Protein AF-A0A172UCY5-F1 (afdb_monomer)

Mean predicted aligned error: 5.38 Å

pLDDT: mean 88.43, std 13.58, range [30.47, 98.62]

Foldseek 3Di:
DDPDDQEAEAELQFQDFLLVVAVVCVVDDHDLCRFHWYDLQLEIFTSFAHHLQNCLVVVVVVVVVPAAEAEEEWQFADDQAFEAEPQQFTPDTGHNVGLVSVVVNQVVSCVVDVRHYYHYHYLVVDGHVSLVVCLVVVVVQVVVVHRYYHRHGNRLNHQPYDYDDDDPDPDPVVPPPVSVVSSVVRSGGGSNVSCVVRPVVSVVD

Sequence (205 aa):
MATKPTNTLYNHNSTAKPSVISKNLLSGDVKDEDCPWVQVGQLYLSVTITGENSWLPLVALLRSQGHKHFKVFSGRHGDIPNIVDRKGMTLNVFAKEHIDEDNRVRAKALKEFTDITVDIIDTQQSKTDQAKWLQEETQKHLKSNIPVIYAWCYSLFTMCEFSMPAVGDSLKLYEKVEYVNAQNTELNKTIAELVLTYFPWVLKG

Structure (mmCIF, N/CA/C/O backbone):
data_AF-A0A172UCY5-F1
#
_entry.id   AF-A0A172UCY5-F1
#
loop_
_atom_site.group_PDB
_atom_site.id
_atom_site.type_symbol
_atom_site.label_atom_id
_atom_site.label_alt_id
_atom_site.label_comp_id
_atom_site.label_asym_id
_atom_site.label_entity_id
_atom_site.label_seq_id
_atom_site.pdbx_PDB_ins_code
_atom_site.Cartn_x
_atom_site.Cartn_y
_atom_site.Cartn_z
_atom_site.occupancy
_atom_site.B_iso_or_equiv
_atom_site.auth_seq_id
_atom_site.auth_comp_id
_atom_site.auth_asym_id
_atom_site.auth_atom_id
_atom_site.pdbx_PDB_model_num
ATOM 1 N N . MET A 1 1 ? 15.643 -18.226 23.181 1.00 34.19 1 MET A N 1
ATOM 2 C CA . MET A 1 1 ? 14.737 -18.349 22.019 1.00 34.19 1 MET A CA 1
ATOM 3 C C . MET A 1 1 ? 14.161 -16.970 21.758 1.00 34.19 1 MET A C 1
ATOM 5 O O . MET A 1 1 ? 13.495 -16.447 22.639 1.00 34.19 1 MET A O 1
ATOM 9 N N . ALA A 1 2 ? 14.520 -16.327 20.647 1.00 30.47 2 ALA A N 1
ATOM 10 C CA . ALA A 1 2 ? 14.033 -14.985 20.338 1.00 30.47 2 ALA A CA 1
ATOM 11 C C . ALA A 1 2 ? 12.609 -15.088 19.778 1.00 30.47 2 ALA A C 1
ATOM 13 O O . ALA A 1 2 ? 12.401 -15.691 18.727 1.00 30.47 2 ALA A O 1
ATOM 14 N N . THR A 1 3 ? 11.638 -14.528 20.491 1.00 36.66 3 THR A N 1
ATOM 15 C CA . THR A 1 3 ? 10.275 -14.311 19.998 1.00 36.66 3 THR A CA 1
ATOM 16 C C . THR A 1 3 ? 10.346 -13.321 18.834 1.00 36.66 3 THR A C 1
ATOM 18 O O . THR A 1 3 ? 10.642 -12.144 19.041 1.00 36.66 3 THR A O 1
ATOM 21 N N . LYS A 1 4 ? 10.185 -13.816 17.603 1.00 41.69 4 LYS A N 1
ATOM 22 C CA . LYS A 1 4 ? 10.262 -13.011 16.375 1.00 41.69 4 LYS A CA 1
ATOM 23 C C . LYS A 1 4 ? 9.001 -12.137 16.232 1.00 41.69 4 LYS A C 1
ATOM 25 O O . LYS A 1 4 ? 7.926 -12.584 16.624 1.00 41.69 4 LYS A O 1
ATOM 30 N N . PRO A 1 5 ? 9.111 -10.905 15.707 1.00 43.38 5 PRO A N 1
ATOM 31 C CA . PRO A 1 5 ? 8.003 -9.957 15.710 1.00 43.38 5 PRO A CA 1
ATOM 32 C C . PRO A 1 5 ? 7.057 -10.199 14.524 1.00 43.38 5 PRO A C 1
ATOM 34 O O . PRO A 1 5 ? 7.445 -10.081 13.364 1.00 43.38 5 PRO A O 1
ATOM 37 N N . THR A 1 6 ? 5.804 -10.503 14.842 1.00 53.53 6 THR A N 1
ATOM 38 C CA . THR A 1 6 ? 4.736 -10.961 13.938 1.00 53.53 6 THR A CA 1
ATOM 39 C C . THR A 1 6 ? 3.824 -9.842 13.416 1.00 53.53 6 THR A C 1
ATOM 41 O O . THR A 1 6 ? 2.762 -10.104 12.889 1.00 53.53 6 THR A O 1
ATOM 44 N N . ASN A 1 7 ? 4.195 -8.569 13.570 1.00 65.06 7 ASN A N 1
ATOM 45 C CA . ASN A 1 7 ? 3.522 -7.402 12.967 1.00 65.06 7 ASN A CA 1
ATOM 46 C C . ASN A 1 7 ? 4.436 -6.185 13.145 1.00 65.06 7 ASN A C 1
ATOM 48 O O . ASN A 1 7 ? 4.145 -5.234 13.873 1.00 65.06 7 ASN A O 1
ATOM 52 N N . THR A 1 8 ? 5.643 -6.279 12.588 1.00 82.31 8 THR A N 1
ATOM 53 C CA . THR A 1 8 ? 6.636 -5.220 12.777 1.00 82.31 8 THR A CA 1
ATOM 54 C C . THR A 1 8 ? 6.213 -3.996 11.989 1.00 82.31 8 THR A C 1
ATOM 56 O O . THR A 1 8 ? 6.045 -4.077 10.774 1.00 82.31 8 THR A O 1
ATOM 59 N N . LEU A 1 9 ? 6.098 -2.866 12.681 1.00 90.94 9 LEU A N 1
ATOM 60 C CA . LEU A 1 9 ? 5.866 -1.571 12.067 1.00 90.94 9 LEU A CA 1
ATOM 61 C C . LEU A 1 9 ? 7.201 -0.831 11.933 1.00 90.94 9 LEU A C 1
ATOM 63 O O . LEU A 1 9 ? 7.738 -0.292 12.902 1.00 90.94 9 LEU A O 1
ATOM 67 N N . TYR A 1 10 ? 7.764 -0.837 10.730 1.00 94.19 10 TYR A N 1
ATOM 68 C CA . TYR A 1 10 ? 8.952 -0.069 10.381 1.00 94.19 10 TYR A CA 1
ATOM 69 C C . TYR A 1 10 ? 8.571 1.395 10.169 1.00 94.19 10 TYR A C 1
ATOM 71 O O . TYR A 1 10 ? 7.627 1.703 9.446 1.00 94.19 10 TYR A O 1
ATOM 79 N N . ASN A 1 11 ? 9.329 2.318 10.760 1.00 93.62 11 ASN A N 1
ATOM 80 C CA . ASN A 1 11 ? 9.155 3.737 10.461 1.00 93.62 11 ASN A CA 1
ATOM 81 C C . ASN A 1 11 ? 9.790 4.105 9.105 1.00 93.62 11 ASN A C 1
ATOM 83 O O . ASN A 1 11 ? 10.702 3.430 8.622 1.00 93.62 11 ASN A O 1
ATOM 87 N N . HIS A 1 12 ? 9.341 5.219 8.527 1.00 91.62 12 HIS A N 1
ATOM 88 C CA . HIS A 1 12 ? 9.826 5.739 7.245 1.00 91.62 12 HIS A CA 1
ATOM 89 C C . HIS A 1 12 ? 11.329 6.068 7.182 1.00 91.62 12 HIS A C 1
ATOM 91 O O . HIS A 1 12 ? 11.849 6.215 6.086 1.00 91.62 12 HIS A O 1
ATOM 97 N N . ASN A 1 13 ? 12.035 6.168 8.314 1.00 94.44 13 ASN A N 1
ATOM 98 C CA . ASN A 1 13 ? 13.483 6.418 8.374 1.00 94.44 13 ASN A CA 1
ATOM 99 C C . ASN A 1 13 ? 14.292 5.133 8.621 1.00 94.44 13 ASN A C 1
ATOM 101 O O . ASN A 1 13 ? 15.477 5.191 8.953 1.00 94.44 13 ASN A O 1
ATOM 105 N N . SER A 1 14 ? 13.666 3.960 8.500 1.00 95.88 14 SER A N 1
ATOM 106 C CA . SER A 1 14 ? 14.332 2.691 8.765 1.00 95.88 14 SER A CA 1
ATOM 107 C C . SER A 1 14 ? 15.451 2.409 7.758 1.00 95.88 14 SER A C 1
ATOM 109 O O . SER A 1 14 ? 15.270 2.490 6.543 1.00 95.88 14 SER A O 1
ATOM 111 N N . THR A 1 15 ? 16.603 1.988 8.279 1.00 96.75 15 THR A N 1
ATOM 112 C CA . THR A 1 15 ? 17.746 1.496 7.494 1.00 96.75 15 THR A CA 1
ATOM 113 C C . THR A 1 15 ? 17.614 0.016 7.120 1.00 96.75 15 THR A C 1
ATOM 115 O O . THR A 1 15 ? 18.508 -0.547 6.485 1.00 96.75 15 THR A O 1
ATOM 118 N N . ALA A 1 16 ? 16.515 -0.642 7.508 1.00 95.31 16 ALA A N 1
ATOM 119 C CA . ALA A 1 16 ? 16.257 -2.024 7.132 1.00 95.31 16 ALA A CA 1
ATOM 120 C C . ALA A 1 16 ? 16.019 -2.137 5.620 1.00 95.31 16 ALA A C 1
ATOM 122 O O . ALA A 1 16 ? 15.458 -1.238 4.994 1.00 95.31 16 ALA A O 1
ATOM 123 N N . LYS A 1 17 ? 16.449 -3.259 5.038 1.00 95.88 17 LYS A N 1
ATOM 124 C CA . LYS A 1 17 ? 16.323 -3.541 3.605 1.00 95.88 17 LYS A CA 1
ATOM 125 C C . LYS A 1 17 ? 15.237 -4.588 3.357 1.00 95.88 17 LYS A C 1
ATOM 127 O O . LYS A 1 17 ? 15.257 -5.614 4.048 1.00 95.88 17 LYS A O 1
ATOM 132 N N . PRO A 1 18 ? 14.353 -4.407 2.362 1.00 94.38 18 PRO A N 1
ATOM 133 C CA . PRO A 1 18 ? 13.350 -5.407 2.000 1.00 94.38 18 PRO A CA 1
ATOM 134 C C . PRO A 1 18 ? 13.936 -6.788 1.695 1.00 94.38 18 PRO A C 1
ATOM 136 O O . PRO A 1 18 ? 13.350 -7.790 2.105 1.00 94.38 18 PRO A O 1
ATOM 139 N N . SER A 1 19 ? 15.117 -6.866 1.067 1.00 93.12 19 SER A N 1
ATOM 140 C CA . SER A 1 19 ? 15.813 -8.139 0.819 1.00 93.12 19 SER A CA 1
ATOM 141 C C . SER A 1 19 ? 16.140 -8.902 2.109 1.00 93.12 19 SER A C 1
ATOM 143 O O . SER A 1 19 ? 15.946 -10.115 2.191 1.00 93.12 19 SER A O 1
ATOM 145 N N . VAL A 1 20 ? 16.583 -8.191 3.149 1.00 91.94 20 VAL A N 1
ATOM 146 C CA . VAL A 1 20 ? 16.910 -8.772 4.459 1.00 91.94 20 VAL A CA 1
ATOM 147 C C . VAL A 1 20 ? 15.641 -9.154 5.218 1.00 91.94 20 VAL A C 1
ATOM 149 O O . VAL A 1 20 ? 15.577 -10.244 5.784 1.00 91.94 20 VAL A O 1
ATOM 152 N N . ILE A 1 21 ? 14.621 -8.289 5.202 1.00 90.44 21 ILE A N 1
ATOM 153 C CA . ILE A 1 21 ? 13.325 -8.549 5.849 1.00 90.44 21 ILE A CA 1
ATOM 154 C C . ILE A 1 21 ? 12.680 -9.801 5.246 1.00 90.44 21 ILE A C 1
ATOM 156 O O . ILE A 1 21 ? 12.339 -10.723 5.984 1.00 90.44 21 ILE A O 1
ATOM 160 N N . SER A 1 22 ? 12.608 -9.877 3.914 1.00 86.75 22 SER A N 1
ATOM 161 C CA . SER A 1 22 ? 12.045 -11.024 3.188 1.00 86.75 22 SER A CA 1
ATOM 162 C C . SER A 1 22 ? 12.792 -12.317 3.511 1.00 86.75 22 SER A C 1
ATOM 164 O O . SER A 1 22 ? 12.170 -13.323 3.844 1.00 86.75 22 SER A O 1
ATOM 166 N N . LYS A 1 23 ? 14.132 -12.293 3.483 1.00 86.44 23 LYS A N 1
ATOM 167 C CA . LYS A 1 23 ? 14.960 -13.463 3.814 1.00 86.44 23 LYS A CA 1
ATOM 168 C C . LYS A 1 23 ? 14.717 -13.954 5.242 1.00 86.44 23 LYS A C 1
ATOM 170 O O . LYS A 1 23 ? 14.637 -15.157 5.472 1.00 86.44 23 LYS A O 1
ATOM 175 N N . ASN A 1 24 ? 14.603 -13.035 6.198 1.00 83.25 24 ASN A N 1
ATOM 176 C CA . ASN A 1 24 ? 14.371 -13.385 7.596 1.00 83.25 24 ASN A CA 1
ATOM 177 C C . ASN A 1 24 ? 12.970 -13.961 7.815 1.00 83.25 24 ASN A C 1
ATOM 179 O O . ASN A 1 24 ? 12.841 -14.929 8.567 1.00 83.25 24 ASN A O 1
ATOM 183 N N . LEU A 1 25 ? 11.957 -13.402 7.146 1.00 80.69 25 LEU A N 1
ATOM 184 C CA . LEU A 1 25 ? 10.579 -13.885 7.203 1.00 80.69 25 LEU A CA 1
ATOM 185 C C . LEU A 1 25 ? 10.501 -15.325 6.676 1.00 80.69 25 LEU A C 1
ATOM 187 O O . LEU A 1 25 ? 10.120 -16.223 7.414 1.00 80.69 25 LEU A O 1
ATOM 191 N N . LEU A 1 26 ? 11.019 -15.574 5.469 1.00 76.81 26 LEU A N 1
ATOM 192 C CA . LEU A 1 26 ? 11.024 -16.901 4.8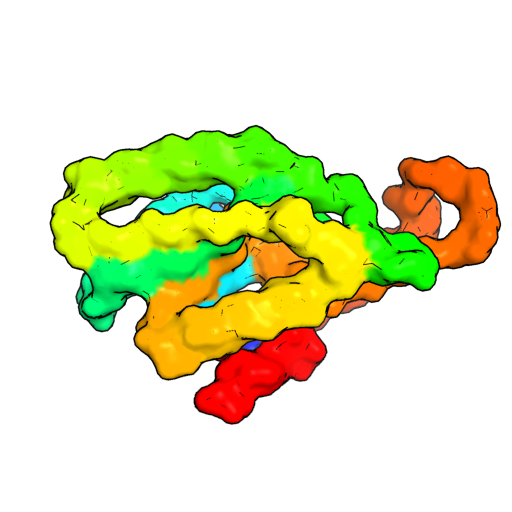31 1.00 76.81 26 LEU A CA 1
ATOM 193 C C . LEU A 1 26 ? 11.862 -17.964 5.567 1.00 76.81 26 LEU A C 1
ATOM 195 O O . LEU A 1 26 ? 11.741 -19.150 5.283 1.00 76.81 26 LEU A O 1
ATOM 199 N N . SER A 1 27 ? 12.732 -17.559 6.495 1.00 76.06 27 SER A N 1
ATOM 200 C CA . SER A 1 27 ? 13.560 -18.477 7.291 1.00 76.06 27 SER A CA 1
ATOM 201 C C . SER A 1 27 ? 12.889 -18.982 8.578 1.00 76.06 27 SER A C 1
ATOM 203 O O . SER A 1 27 ? 13.549 -19.625 9.397 1.00 76.06 27 SER A O 1
ATOM 205 N N . GLY A 1 28 ? 11.625 -18.635 8.828 1.00 71.00 28 GLY A N 1
ATOM 206 C CA . GLY A 1 28 ? 10.887 -19.050 10.024 1.00 71.00 28 GLY A CA 1
ATOM 207 C C . GLY A 1 28 ? 9.480 -19.556 9.723 1.00 71.00 28 GLY A C 1
ATOM 208 O O . GLY A 1 28 ? 9.053 -19.574 8.575 1.00 71.00 28 GLY A O 1
ATOM 209 N N . ASP A 1 29 ? 8.764 -19.933 10.783 1.00 73.50 29 ASP A N 1
ATOM 210 C CA . ASP A 1 29 ? 7.329 -20.208 10.721 1.00 73.50 29 ASP A CA 1
ATOM 211 C C . ASP A 1 29 ? 6.577 -18.874 10.611 1.00 73.50 29 ASP A C 1
ATOM 213 O O . ASP A 1 29 ? 6.572 -18.088 11.560 1.00 73.50 29 ASP A O 1
ATOM 217 N N . VAL A 1 30 ? 5.992 -18.607 9.443 1.00 71.00 30 VAL A N 1
ATOM 218 C CA . VAL A 1 30 ? 5.260 -17.370 9.128 1.00 71.00 30 VAL A CA 1
ATOM 219 C C . VAL A 1 30 ? 3.767 -17.666 9.133 1.00 71.00 30 VAL A C 1
ATOM 221 O O . VAL A 1 30 ? 3.323 -18.597 8.461 1.00 71.00 30 VAL A O 1
ATOM 224 N N . LYS A 1 31 ? 2.992 -16.879 9.876 1.00 77.25 31 LYS A N 1
ATOM 225 C CA . LYS A 1 31 ? 1.525 -16.898 9.830 1.00 77.25 31 LYS A CA 1
ATOM 226 C C . LYS A 1 31 ? 1.005 -15.858 8.843 1.00 77.25 31 LYS A C 1
ATOM 228 O O . LYS A 1 31 ? 1.667 -14.860 8.583 1.00 77.25 31 LYS A O 1
ATOM 233 N N . ASP A 1 32 ? -0.226 -16.028 8.372 1.00 73.25 32 ASP A N 1
ATOM 234 C CA . ASP A 1 32 ? -0.882 -15.070 7.462 1.00 73.25 32 ASP A CA 1
ATOM 235 C C . ASP A 1 32 ? -0.980 -13.644 8.030 1.00 73.25 32 ASP A C 1
ATOM 237 O O . ASP A 1 32 ? -1.030 -12.663 7.288 1.00 73.25 32 ASP A O 1
ATOM 241 N N . GLU A 1 33 ? -1.027 -13.536 9.357 1.00 78.31 33 GLU A N 1
ATOM 242 C CA . GLU A 1 33 ? -1.088 -12.284 10.116 1.00 78.31 33 GLU A CA 1
ATOM 243 C C . GLU A 1 33 ? 0.266 -11.556 10.171 1.00 78.31 33 GLU A C 1
ATOM 245 O O . GLU A 1 33 ? 0.312 -10.379 10.538 1.00 78.31 33 GLU A O 1
ATOM 250 N N . ASP A 1 34 ? 1.355 -12.246 9.815 1.00 78.50 34 ASP A N 1
ATOM 251 C CA . ASP A 1 34 ? 2.728 -11.791 9.998 1.00 78.50 34 ASP A CA 1
ATOM 252 C C . ASP A 1 34 ? 3.184 -10.939 8.817 1.00 78.50 34 ASP A C 1
ATOM 254 O O . ASP A 1 34 ? 3.947 -11.377 7.953 1.00 78.50 34 ASP A O 1
ATOM 258 N N . CYS A 1 35 ? 2.736 -9.684 8.789 1.00 87.88 35 CYS A N 1
ATOM 259 C CA . CYS A 1 35 ? 3.144 -8.739 7.759 1.00 87.88 35 CYS A CA 1
ATOM 260 C C . CYS A 1 35 ? 4.057 -7.632 8.320 1.00 87.88 35 CYS A C 1
ATOM 262 O O . CYS A 1 35 ? 3.659 -6.880 9.215 1.00 87.88 35 CYS A O 1
ATOM 264 N N . PRO A 1 36 ? 5.290 -7.486 7.799 1.00 91.00 36 PRO A N 1
ATOM 265 C CA . PRO A 1 36 ? 6.115 -6.317 8.060 1.00 91.00 36 PRO A CA 1
ATOM 266 C C . PRO A 1 36 ? 5.549 -5.103 7.311 1.00 91.00 36 PRO A C 1
ATOM 268 O O . PRO A 1 36 ? 5.662 -4.995 6.085 1.00 91.00 36 PRO A O 1
ATOM 271 N N . TRP A 1 37 ? 4.965 -4.176 8.064 1.00 94.50 3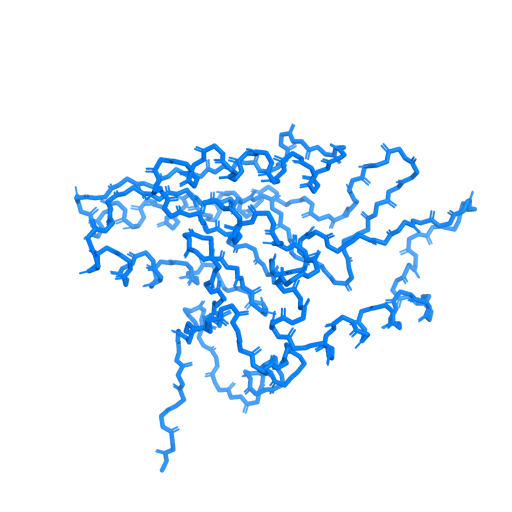7 TRP A N 1
ATOM 272 C CA . TRP A 1 37 ? 4.399 -2.930 7.555 1.00 94.50 37 TRP A CA 1
ATOM 273 C C . TRP A 1 37 ? 5.412 -1.789 7.664 1.00 94.50 37 TRP A C 1
ATOM 275 O O . TRP A 1 37 ? 6.138 -1.677 8.648 1.00 94.50 37 TRP A O 1
ATOM 285 N N . VAL A 1 38 ? 5.435 -0.897 6.682 1.00 96.56 38 VAL A N 1
ATOM 286 C CA . VAL A 1 38 ? 6.104 0.404 6.734 1.00 96.56 38 VAL A CA 1
ATOM 287 C C . VAL A 1 38 ? 5.057 1.472 6.979 1.00 96.56 38 VAL A C 1
ATOM 289 O O . VAL A 1 38 ? 4.083 1.558 6.235 1.00 96.56 38 VAL A O 1
ATOM 292 N N . GLN A 1 39 ? 5.291 2.309 7.983 1.00 96.69 39 GLN A N 1
ATOM 293 C CA . GLN A 1 39 ? 4.502 3.502 8.247 1.00 96.69 39 GLN A CA 1
ATOM 294 C C . GLN A 1 39 ? 5.162 4.739 7.630 1.00 96.69 39 GLN A C 1
ATOM 296 O O . GLN A 1 39 ? 6.263 5.140 8.028 1.00 96.69 39 GLN A O 1
ATOM 301 N N . VAL A 1 40 ? 4.438 5.399 6.727 1.00 96.50 40 VAL A N 1
ATOM 302 C CA . VAL A 1 40 ? 4.767 6.719 6.177 1.00 96.50 40 VAL A CA 1
ATOM 303 C C . VAL A 1 40 ? 3.606 7.658 6.501 1.00 96.50 40 VAL A C 1
ATOM 305 O O . VAL A 1 40 ? 2.580 7.641 5.831 1.00 96.50 40 VAL A O 1
ATOM 308 N N . GLY A 1 41 ? 3.712 8.440 7.578 1.00 94.38 41 GLY A N 1
ATOM 309 C CA . GLY A 1 41 ? 2.559 9.185 8.100 1.00 94.38 41 GLY A CA 1
ATOM 310 C C . GLY A 1 41 ? 1.396 8.241 8.443 1.00 94.38 41 GLY A C 1
ATOM 311 O O . GLY A 1 41 ? 1.571 7.326 9.246 1.00 94.38 41 GLY A O 1
ATOM 312 N N . GLN A 1 42 ? 0.242 8.447 7.796 1.00 96.31 42 GLN A N 1
ATOM 313 C CA . GLN A 1 42 ? -0.955 7.596 7.903 1.00 96.31 42 GLN A CA 1
ATOM 314 C C . GLN A 1 42 ? -1.085 6.570 6.756 1.00 96.31 42 GLN A C 1
ATOM 316 O O . GLN A 1 42 ? -2.137 5.953 6.605 1.00 96.31 42 GLN A O 1
ATOM 321 N N . LEU A 1 43 ? -0.045 6.393 5.934 1.00 98.12 43 LEU A N 1
ATOM 322 C CA . LEU A 1 43 ? 0.025 5.372 4.887 1.00 98.12 43 LEU A CA 1
ATOM 323 C C . LEU A 1 43 ? 0.808 4.151 5.384 1.00 98.12 43 LEU A C 1
ATOM 325 O O . LEU A 1 43 ? 1.920 4.285 5.900 1.00 98.12 43 LEU A O 1
ATOM 329 N N . TYR A 1 44 ? 0.240 2.967 5.175 1.00 97.75 44 TYR A N 1
ATOM 330 C CA . TYR A 1 44 ? 0.796 1.686 5.592 1.00 97.75 44 TYR A CA 1
ATOM 331 C C . TYR A 1 44 ? 1.008 0.776 4.384 1.00 97.75 44 TYR A C 1
ATOM 333 O O . TYR A 1 44 ? 0.078 0.504 3.621 1.00 97.75 44 TYR A O 1
ATOM 341 N N . LEU A 1 45 ? 2.250 0.322 4.220 1.00 97.06 45 LEU A N 1
ATOM 342 C CA . LEU A 1 45 ? 2.722 -0.412 3.046 1.00 97.06 45 LEU A CA 1
ATOM 343 C C . LEU A 1 45 ? 3.402 -1.709 3.479 1.00 97.06 45 LEU A C 1
ATOM 345 O O . LEU A 1 45 ? 4.218 -1.706 4.394 1.00 97.06 45 LEU A O 1
ATOM 349 N N . SER A 1 46 ? 3.106 -2.817 2.823 1.00 94.19 46 SER A N 1
ATOM 350 C CA . SER A 1 46 ? 3.779 -4.092 3.045 1.00 94.19 46 SER A CA 1
ATO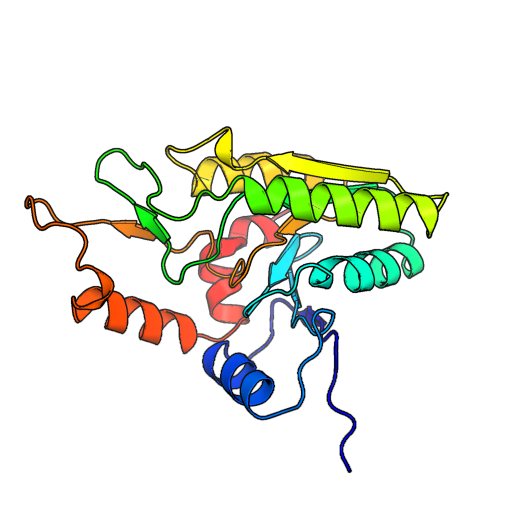M 351 C C . SER A 1 46 ? 5.171 -4.088 2.404 1.00 94.19 46 SER A C 1
ATOM 353 O O . SER A 1 46 ? 5.379 -3.613 1.281 1.00 94.19 46 SER A O 1
ATOM 355 N N . VAL A 1 47 ? 6.152 -4.630 3.128 1.00 90.50 47 VAL A N 1
ATOM 356 C CA . VAL A 1 47 ? 7.514 -4.839 2.602 1.00 90.50 47 VAL A CA 1
ATOM 357 C C . VAL A 1 47 ? 7.609 -6.134 1.794 1.00 90.50 47 VAL A C 1
ATOM 359 O O . VAL A 1 47 ? 8.456 -6.253 0.912 1.00 90.50 47 VAL A O 1
ATOM 362 N N . THR A 1 48 ? 6.770 -7.117 2.120 1.00 87.31 48 THR A N 1
ATOM 363 C CA . THR A 1 48 ? 6.871 -8.503 1.650 1.00 87.31 48 THR A CA 1
ATOM 364 C C . THR A 1 48 ? 5.531 -9.020 1.134 1.00 87.31 48 THR A C 1
ATOM 366 O O . THR A 1 48 ? 4.576 -8.259 0.979 1.00 87.31 48 THR A O 1
ATOM 369 N N . ILE A 1 49 ? 5.458 -10.330 0.887 1.00 82.69 49 ILE A N 1
ATOM 370 C CA . ILE A 1 49 ? 4.199 -11.048 0.681 1.00 82.69 49 ILE A CA 1
ATOM 371 C C . ILE A 1 49 ? 3.269 -10.793 1.872 1.00 82.69 49 ILE A C 1
ATOM 373 O O . ILE A 1 49 ? 3.718 -10.787 3.021 1.00 82.69 49 ILE A O 1
ATOM 377 N N . THR A 1 50 ? 1.997 -10.561 1.568 1.00 79.12 50 THR A N 1
ATOM 378 C CA . THR A 1 50 ? 0.895 -10.426 2.521 1.00 79.12 50 THR A CA 1
ATOM 379 C C . THR A 1 50 ? 0.050 -11.699 2.501 1.00 79.12 50 THR A C 1
ATOM 381 O O . THR A 1 50 ? -0.144 -12.296 1.444 1.00 79.12 50 THR A O 1
ATOM 384 N N . GLY A 1 51 ? -0.448 -12.128 3.663 1.00 77.94 51 GLY A N 1
ATOM 385 C CA . GLY A 1 51 ? -1.516 -13.128 3.754 1.00 77.94 51 GLY A CA 1
ATOM 386 C C . GLY A 1 51 ? -2.902 -12.478 3.711 1.00 77.94 51 GLY A C 1
ATOM 387 O O . GLY A 1 51 ? -3.026 -11.272 3.946 1.00 77.94 51 GLY A O 1
ATOM 388 N N . GLU A 1 52 ? -3.950 -13.280 3.485 1.00 83.19 52 GLU A N 1
ATOM 389 C CA . GLU A 1 52 ? -5.356 -12.821 3.448 1.00 83.19 52 GLU A CA 1
ATOM 390 C C . GLU A 1 52 ? -5.715 -12.008 4.706 1.00 83.19 52 GLU A C 1
ATOM 392 O O . GLU A 1 52 ? -6.387 -10.990 4.629 1.00 83.19 52 GLU A O 1
ATOM 397 N N . ASN A 1 53 ? -5.198 -12.394 5.877 1.00 85.50 53 ASN A N 1
ATOM 398 C CA . ASN A 1 53 ? -5.516 -11.748 7.156 1.00 85.50 53 ASN A CA 1
ATOM 399 C C . ASN A 1 53 ? -4.521 -10.655 7.593 1.00 85.50 53 ASN A C 1
ATOM 401 O O . ASN A 1 53 ? -4.627 -10.144 8.707 1.00 85.50 53 ASN A O 1
ATOM 405 N N . SER A 1 54 ? -3.558 -10.286 6.749 1.00 89.12 54 SER A N 1
ATOM 406 C CA . SER A 1 54 ? -2.390 -9.477 7.138 1.00 89.12 54 SER A CA 1
ATOM 407 C C . SER A 1 54 ? -2.697 -8.066 7.656 1.00 89.12 54 SER A C 1
ATOM 409 O O . SER A 1 54 ? -1.979 -7.558 8.519 1.00 89.12 54 SER A O 1
ATOM 411 N N . TRP A 1 55 ? -3.744 -7.402 7.154 1.00 94.38 55 TRP A N 1
ATOM 412 C CA . TRP A 1 55 ? -4.059 -6.021 7.545 1.00 94.38 55 TRP A CA 1
ATOM 413 C C . TRP A 1 55 ? -4.993 -5.915 8.756 1.00 94.38 55 TRP A C 1
ATOM 415 O O . TRP A 1 55 ? -5.066 -4.854 9.379 1.00 94.38 55 TRP A O 1
ATOM 425 N N . LEU A 1 56 ? -5.695 -6.988 9.134 1.00 93.81 56 LEU A N 1
ATOM 426 C CA . LEU A 1 56 ? -6.615 -6.961 10.276 1.00 93.81 56 LEU A CA 1
ATOM 427 C C . LEU A 1 56 ? -5.892 -6.678 11.612 1.00 93.81 56 LEU A C 1
ATOM 429 O O . LEU A 1 56 ? -6.358 -5.805 12.352 1.00 93.81 56 LEU A O 1
ATOM 433 N N . PRO A 1 57 ? -4.737 -7.307 11.921 1.00 93.31 57 PRO A N 1
ATOM 434 C CA . PRO A 1 57 ? -3.939 -6.943 13.092 1.00 93.31 57 PRO A CA 1
ATOM 435 C C . PRO A 1 57 ? -3.484 -5.479 13.088 1.00 93.31 57 PRO A C 1
ATOM 437 O O . PRO A 1 57 ? -3.485 -4.829 14.135 1.00 93.31 57 PRO A O 1
ATOM 440 N N . LEU A 1 58 ? -3.142 -4.936 11.914 1.00 94.25 58 LEU A N 1
ATOM 441 C CA . LEU A 1 58 ? -2.786 -3.526 11.774 1.00 94.25 58 LEU A CA 1
ATOM 442 C C . LEU A 1 58 ? -3.983 -2.627 12.112 1.00 94.25 58 LEU A C 1
ATOM 444 O O . LEU A 1 58 ? -3.838 -1.684 12.885 1.00 94.25 58 LEU A O 1
ATOM 448 N N . VAL A 1 59 ? -5.183 -2.943 11.620 1.00 95.75 59 VAL A N 1
ATOM 449 C CA . VAL A 1 59 ? -6.409 -2.214 11.989 1.00 95.75 59 VAL A CA 1
ATOM 450 C C . VAL A 1 59 ? -6.667 -2.275 13.495 1.00 95.75 59 VAL A C 1
ATOM 452 O O . VAL A 1 59 ? -6.973 -1.244 14.094 1.00 95.75 59 VAL A O 1
ATOM 455 N N . ALA A 1 60 ? -6.486 -3.432 14.137 1.00 94.94 60 ALA A N 1
ATOM 456 C CA . ALA A 1 60 ? -6.634 -3.563 15.587 1.00 94.94 60 ALA A CA 1
ATOM 457 C C . ALA A 1 60 ? -5.637 -2.672 16.357 1.00 94.94 60 ALA A C 1
ATOM 459 O O . ALA A 1 60 ? -6.027 -1.971 17.299 1.00 94.94 60 ALA A O 1
ATOM 460 N N . LEU A 1 61 ? -4.371 -2.637 15.920 1.00 94.12 61 LEU A N 1
ATOM 461 C CA . LEU A 1 61 ? -3.337 -1.762 16.476 1.00 94.12 61 LEU A CA 1
ATOM 462 C C . LEU A 1 61 ? -3.723 -0.285 16.334 1.00 94.12 61 LEU A C 1
ATOM 464 O O . LEU A 1 61 ? -3.762 0.442 17.326 1.00 94.12 61 LEU A O 1
ATOM 468 N N . LEU A 1 62 ? -4.058 0.164 15.127 1.00 95.50 62 LEU A N 1
ATOM 469 C CA . LEU A 1 62 ? -4.398 1.565 14.860 1.00 95.50 62 LEU A CA 1
ATOM 470 C C . LEU A 1 62 ? -5.694 1.992 15.559 1.00 95.50 62 LEU A C 1
ATOM 472 O O . LEU A 1 62 ? -5.813 3.122 16.036 1.00 95.50 62 LEU A O 1
ATOM 476 N N . ARG A 1 63 ? -6.651 1.074 15.705 1.00 96.00 63 ARG A N 1
ATOM 477 C CA . ARG A 1 63 ? -7.855 1.286 16.512 1.00 96.00 63 ARG A CA 1
ATOM 478 C C . ARG A 1 63 ? -7.519 1.549 17.975 1.00 96.00 63 ARG A C 1
ATOM 480 O O . ARG A 1 63 ? -8.119 2.441 18.578 1.00 96.00 63 ARG A O 1
ATOM 487 N N . SER A 1 64 ? -6.569 0.805 18.546 1.00 94.81 64 SER A N 1
ATOM 488 C CA . SER A 1 64 ? -6.101 1.032 19.924 1.00 94.81 64 SER A CA 1
ATOM 489 C C . SER A 1 64 ? -5.429 2.401 20.104 1.00 94.81 64 SER A C 1
ATOM 491 O O . SER A 1 64 ? -5.428 2.944 21.204 1.00 94.81 64 SER A O 1
ATOM 493 N N . GLN A 1 65 ? -4.943 2.993 19.009 1.00 94.88 65 GLN A N 1
ATOM 494 C CA . GLN A 1 65 ? -4.385 4.347 18.947 1.00 94.88 65 GLN A CA 1
ATOM 495 C C . GLN A 1 65 ? -5.447 5.427 18.667 1.00 94.88 65 GLN A C 1
ATOM 497 O O . GLN A 1 65 ? -5.117 6.603 18.546 1.00 94.88 65 GLN A O 1
ATOM 502 N N . GLY A 1 66 ? -6.729 5.052 18.585 1.00 96.56 66 GLY A N 1
ATOM 503 C CA . GLY A 1 66 ? -7.851 5.981 18.449 1.00 96.56 66 GLY A CA 1
ATOM 504 C C . GLY A 1 66 ? -8.416 6.123 17.036 1.00 96.56 66 GLY A C 1
ATOM 505 O O . GLY A 1 66 ? -9.448 6.774 16.877 1.00 96.56 66 GLY A O 1
ATOM 506 N N . HIS A 1 67 ? -7.824 5.492 16.018 1.00 97.38 67 HIS A N 1
ATOM 507 C CA . HIS A 1 67 ? -8.383 5.526 14.665 1.00 97.38 67 HIS A CA 1
ATOM 508 C C . HIS A 1 67 ? -9.681 4.719 14.571 1.00 97.38 67 HIS A C 1
ATOM 510 O O . HIS A 1 67 ? -9.779 3.605 15.082 1.00 97.38 67 HIS A O 1
ATOM 516 N N . LYS A 1 68 ? -10.693 5.286 13.907 1.00 97.75 68 LYS A N 1
ATOM 517 C CA . LYS A 1 68 ? -12.012 4.652 13.738 1.00 97.75 68 LYS A CA 1
ATOM 518 C C . LYS A 1 68 ? -12.407 4.441 12.285 1.00 97.75 68 LYS A C 1
ATOM 520 O O . LYS A 1 68 ? -13.340 3.700 12.028 1.00 97.75 68 LYS A O 1
ATOM 525 N N . HIS A 1 69 ? -11.710 5.058 11.339 1.00 98.44 69 HIS A N 1
ATOM 526 C CA . HIS A 1 69 ? -12.004 4.935 9.916 1.00 98.44 69 HIS A CA 1
ATOM 527 C C . HIS A 1 69 ? -10.738 4.523 9.183 1.00 98.44 69 HIS A C 1
ATOM 529 O O . HIS A 1 69 ? -9.685 5.100 9.431 1.00 98.44 69 HIS A O 1
ATOM 535 N N . PHE A 1 70 ? -10.842 3.534 8.301 1.00 98.62 70 PHE A N 1
ATOM 536 C CA . PHE A 1 70 ? -9.730 2.987 7.533 1.00 98.62 70 PHE A CA 1
ATOM 537 C C . PHE A 1 70 ? -10.081 2.923 6.048 1.00 98.62 70 PHE A C 1
ATOM 539 O O . PHE A 1 70 ? -11.201 2.549 5.682 1.00 98.62 70 PHE A O 1
ATOM 546 N N . LYS A 1 71 ? -9.107 3.232 5.189 1.00 98.56 71 LYS A N 1
ATOM 547 C CA . LYS A 1 71 ? -9.156 2.938 3.753 1.00 98.56 71 LYS A CA 1
ATOM 548 C C . LYS A 1 71 ? -8.210 1.793 3.447 1.00 98.56 71 LYS A C 1
ATOM 550 O O . LYS A 1 71 ? -7.019 1.895 3.723 1.00 98.56 71 LYS A O 1
ATOM 555 N N . VAL A 1 72 ? -8.730 0.731 2.853 1.00 98.25 72 VAL A N 1
ATOM 556 C CA . VAL A 1 72 ? -7.941 -0.422 2.420 1.00 98.25 72 VAL A CA 1
ATOM 557 C C . VAL A 1 72 ? -7.984 -0.466 0.904 1.00 98.25 72 VAL A C 1
ATOM 559 O O . VAL A 1 72 ? -9.033 -0.700 0.313 1.00 98.25 72 VAL A O 1
ATOM 562 N N . PHE A 1 73 ? -6.859 -0.195 0.260 1.00 97.75 73 PHE A N 1
ATOM 563 C CA . PHE A 1 73 ? -6.754 -0.308 -1.186 1.00 97.75 73 PHE A CA 1
ATOM 564 C C . PHE A 1 73 ? -6.505 -1.780 -1.529 1.00 97.75 73 PHE A C 1
ATOM 566 O O . PHE A 1 73 ? -5.631 -2.416 -0.935 1.00 97.75 73 PHE A O 1
ATOM 573 N N . SER A 1 74 ? -7.259 -2.296 -2.499 1.00 95.81 74 SER A N 1
ATOM 574 C CA . SER A 1 74 ? -7.300 -3.713 -2.872 1.00 95.81 74 SER A CA 1
ATOM 575 C C . SER A 1 74 ? -7.428 -3.908 -4.392 1.00 95.81 74 SER A C 1
ATOM 577 O O . SER A 1 74 ? -7.475 -2.949 -5.166 1.00 95.81 74 SER A O 1
ATOM 579 N N . GLY A 1 75 ? -7.492 -5.159 -4.839 1.00 90.25 75 GLY A N 1
ATOM 580 C CA . GLY A 1 75 ? -7.773 -5.537 -6.225 1.00 90.25 75 GLY A CA 1
ATOM 581 C C . GLY A 1 75 ? -6.556 -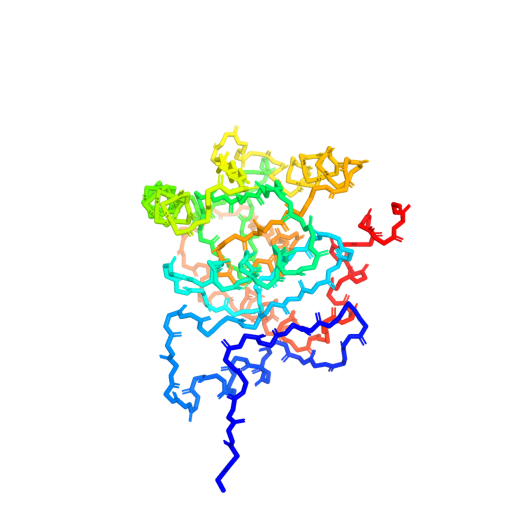5.685 -7.116 1.00 90.25 75 GLY A C 1
ATOM 582 O O . GLY A 1 75 ? -6.678 -5.655 -8.344 1.00 90.25 75 GLY A O 1
ATOM 583 N N . ARG A 1 76 ? -5.387 -5.860 -6.503 1.00 91.50 76 ARG A N 1
ATOM 584 C CA . ARG A 1 76 ? -4.139 -6.092 -7.214 1.00 91.50 76 ARG A CA 1
ATOM 585 C C . ARG A 1 76 ? -3.170 -6.973 -6.440 1.00 91.50 76 ARG A C 1
ATOM 587 O O . ARG A 1 76 ? -3.231 -7.034 -5.220 1.00 91.50 76 ARG A O 1
ATOM 594 N N . HIS A 1 77 ? -2.256 -7.594 -7.163 1.00 89.12 77 HIS A N 1
ATOM 595 C CA . HIS A 1 77 ? -1.011 -8.149 -6.674 1.00 89.12 77 HIS A CA 1
ATOM 596 C C . HIS A 1 77 ? 0.030 -7.044 -6.459 1.00 89.12 77 HIS A C 1
ATOM 598 O O . HIS A 1 77 ? -0.078 -5.926 -6.979 1.00 89.12 77 HIS A O 1
ATOM 604 N N . GLY A 1 78 ? 1.075 -7.403 -5.721 1.00 83.50 78 GLY A N 1
ATOM 605 C CA . GLY A 1 78 ? 2.339 -6.682 -5.725 1.00 83.50 78 GLY A CA 1
ATOM 606 C C . GLY A 1 78 ? 3.303 -7.227 -6.753 1.00 83.50 78 GLY A C 1
ATOM 607 O O . GLY A 1 78 ? 3.361 -8.437 -6.947 1.00 83.50 78 GLY A O 1
ATOM 608 N N . ASP A 1 79 ? 4.117 -6.346 -7.319 1.00 85.62 79 ASP A N 1
ATOM 609 C CA . ASP A 1 79 ? 5.300 -6.729 -8.080 1.00 85.62 79 ASP A CA 1
ATOM 610 C C . ASP A 1 79 ? 6.446 -5.755 -7.779 1.00 85.62 79 ASP A C 1
ATOM 612 O O . ASP A 1 79 ? 6.234 -4.663 -7.236 1.00 85.62 79 ASP A O 1
ATOM 616 N N . ILE A 1 80 ? 7.667 -6.168 -8.104 1.00 90.25 80 ILE A N 1
ATOM 617 C CA . ILE A 1 80 ? 8.876 -5.372 -7.932 1.00 90.25 80 ILE A CA 1
ATOM 618 C C . ILE A 1 80 ? 9.717 -5.492 -9.202 1.00 90.25 80 ILE A C 1
ATOM 620 O O . ILE A 1 80 ? 10.396 -6.506 -9.373 1.00 90.25 80 ILE A O 1
ATOM 624 N N . PRO A 1 81 ? 9.807 -4.438 -10.024 1.00 90.88 81 PRO A N 1
ATOM 625 C CA . PRO A 1 81 ? 8.926 -3.260 -10.116 1.00 90.88 81 PRO A CA 1
ATOM 626 C C . PRO A 1 81 ? 7.565 -3.561 -10.782 1.00 90.88 81 PRO A C 1
ATOM 628 O O . PRO A 1 81 ? 7.387 -4.594 -11.412 1.00 90.88 81 PRO A O 1
ATOM 631 N N . ASN A 1 82 ? 6.603 -2.635 -10.721 1.00 90.12 82 ASN A N 1
ATOM 632 C CA . ASN A 1 82 ? 5.352 -2.753 -11.482 1.00 90.12 82 ASN A CA 1
ATOM 633 C C . ASN A 1 82 ? 5.611 -2.546 -12.979 1.00 90.12 82 ASN A C 1
ATOM 635 O O . ASN A 1 82 ? 6.239 -1.569 -13.385 1.00 90.12 82 ASN A O 1
ATOM 639 N N . ILE A 1 83 ? 5.093 -3.436 -13.821 1.00 89.75 83 ILE A N 1
ATOM 640 C CA . ILE A 1 83 ? 5.295 -3.352 -15.269 1.00 89.75 83 ILE A CA 1
ATOM 641 C C . ILE A 1 83 ? 4.267 -2.397 -15.879 1.00 89.75 83 ILE A C 1
ATOM 643 O O . ILE A 1 83 ? 3.061 -2.562 -15.673 1.00 89.75 83 ILE A O 1
ATOM 647 N N . VAL A 1 84 ? 4.739 -1.443 -16.682 1.00 90.62 84 VAL A N 1
ATOM 648 C CA . VAL A 1 84 ? 3.884 -0.522 -17.444 1.00 90.62 84 VAL A CA 1
ATOM 649 C C . VAL A 1 84 ? 4.161 -0.610 -18.941 1.00 90.62 84 VAL A C 1
ATOM 651 O O . VAL A 1 84 ? 5.307 -0.753 -19.385 1.00 90.62 84 VAL A O 1
ATOM 654 N N . ASP A 1 85 ? 3.101 -0.532 -19.743 1.00 88.50 85 ASP A N 1
ATOM 655 C CA . ASP A 1 85 ? 3.229 -0.388 -21.188 1.00 88.50 85 ASP A CA 1
ATOM 656 C C . ASP A 1 85 ? 3.517 1.069 -21.594 1.00 88.50 85 ASP A C 1
ATOM 658 O O . ASP A 1 85 ? 3.558 1.998 -20.787 1.00 88.50 85 ASP A O 1
ATOM 662 N N . ARG A 1 86 ? 3.703 1.291 -22.895 1.00 85.94 86 ARG A N 1
ATOM 663 C CA . ARG A 1 86 ? 3.999 2.617 -23.463 1.00 85.94 86 ARG A CA 1
ATOM 664 C C . ARG A 1 86 ? 2.868 3.631 -23.341 1.00 85.94 86 ARG A C 1
ATOM 666 O O . ARG A 1 86 ? 3.094 4.815 -23.569 1.00 85.94 86 ARG A O 1
ATOM 673 N N . LYS A 1 87 ? 1.653 3.164 -23.076 1.00 88.38 87 LYS A N 1
ATOM 674 C CA . LYS A 1 87 ? 0.468 3.993 -22.870 1.00 88.38 87 LYS A CA 1
ATOM 675 C C . LYS A 1 87 ? 0.254 4.284 -21.382 1.00 88.38 87 LYS A C 1
ATOM 677 O O . LYS A 1 87 ? -0.777 4.854 -21.048 1.00 88.38 87 LYS A O 1
ATOM 682 N N . GLY A 1 88 ? 1.186 3.878 -20.513 1.00 88.81 88 GLY A N 1
ATOM 683 C CA . GLY A 1 88 ? 1.070 4.019 -19.064 1.00 88.81 88 GLY A CA 1
ATOM 684 C C . GLY A 1 88 ? 0.108 3.011 -18.434 1.00 88.81 88 GLY A C 1
ATOM 685 O O . GLY A 1 88 ? -0.317 3.212 -17.300 1.00 88.81 88 GLY A O 1
ATOM 686 N N . MET A 1 89 ? -0.288 1.951 -19.150 1.00 91.44 89 MET A N 1
ATOM 687 C CA . MET A 1 89 ? -1.146 0.907 -18.595 1.00 91.44 89 MET A CA 1
ATOM 688 C C . MET A 1 89 ? -0.323 -0.038 -17.725 1.00 91.44 89 MET A C 1
ATOM 690 O O . MET A 1 89 ? 0.640 -0.639 -18.204 1.00 91.44 89 MET A O 1
ATOM 694 N N . THR A 1 90 ? -0.727 -0.217 -16.470 1.00 91.12 90 THR A N 1
ATOM 695 C CA . THR A 1 90 ? -0.130 -1.219 -15.585 1.00 91.12 90 THR A CA 1
ATOM 696 C C . THR A 1 90 ? -0.573 -2.618 -16.006 1.00 91.12 90 THR A C 1
ATOM 698 O O . THR A 1 90 ? -1.756 -2.863 -16.256 1.00 91.12 90 THR A O 1
ATOM 701 N N . LEU A 1 91 ? 0.372 -3.548 -16.098 1.00 88.88 91 LEU A N 1
ATOM 702 C CA . LEU A 1 91 ? 0.150 -4.891 -16.634 1.00 88.88 91 LEU A CA 1
ATOM 703 C C . LEU A 1 91 ? 0.207 -5.953 -15.534 1.00 88.88 91 LEU A C 1
ATOM 705 O O . LEU A 1 91 ? 0.980 -5.825 -14.597 1.00 88.88 91 LEU A O 1
ATOM 709 N N . ASN A 1 92 ? -0.572 -7.030 -15.689 1.00 85.69 92 ASN A N 1
ATOM 710 C CA . ASN A 1 92 ? -0.467 -8.295 -14.934 1.00 85.69 92 ASN A CA 1
ATOM 711 C C . ASN A 1 92 ? -0.558 -8.217 -13.399 1.00 85.69 92 ASN A C 1
ATOM 713 O O . ASN A 1 92 ? -0.241 -9.184 -12.718 1.00 85.69 92 ASN A O 1
ATOM 717 N N . VAL A 1 93 ? -1.018 -7.097 -12.851 1.00 88.69 93 VAL A N 1
ATOM 718 C CA . VAL A 1 93 ? -1.164 -6.921 -11.401 1.00 88.69 93 VAL A CA 1
ATOM 719 C C . VAL A 1 93 ? -2.609 -6.991 -10.936 1.00 88.69 93 VAL A C 1
ATOM 721 O O . VAL A 1 93 ? -2.832 -7.128 -9.751 1.00 88.69 93 VAL A O 1
ATOM 724 N N . PHE A 1 94 ? -3.609 -6.851 -11.802 1.00 91.25 94 PHE A N 1
ATOM 725 C CA . PHE A 1 94 ? -4.999 -6.747 -11.353 1.00 91.25 94 PHE A CA 1
ATOM 726 C C . PHE A 1 94 ? -5.605 -8.116 -11.054 1.00 91.25 94 PHE A C 1
ATOM 728 O O . PHE A 1 94 ? -5.598 -8.991 -11.916 1.00 91.25 94 PHE A O 1
ATOM 735 N N . ALA A 1 95 ? -6.176 -8.253 -9.859 1.00 90.94 95 ALA A N 1
ATOM 736 C CA . ALA A 1 95 ? -6.707 -9.504 -9.331 1.00 90.94 95 ALA A CA 1
ATOM 737 C C . ALA A 1 95 ? -8.006 -9.209 -8.581 1.00 90.94 95 ALA A C 1
ATOM 739 O O . ALA A 1 95 ? -8.005 -8.567 -7.527 1.00 90.94 95 ALA A O 1
ATOM 740 N N . LYS A 1 96 ? -9.142 -9.601 -9.161 1.00 91.06 96 LYS A N 1
ATOM 741 C CA . LYS A 1 96 ? -10.465 -9.323 -8.582 1.00 91.06 96 LYS A CA 1
ATOM 742 C C . LYS A 1 96 ? -10.693 -10.124 -7.301 1.00 91.06 96 LYS A C 1
ATOM 744 O O . LYS A 1 96 ? -11.318 -9.617 -6.374 1.00 91.06 96 LYS A O 1
ATOM 749 N N . GLU A 1 97 ? -10.161 -11.330 -7.247 1.00 92.12 97 GLU A N 1
ATOM 750 C CA . GLU A 1 97 ? -10.176 -12.221 -6.095 1.00 92.12 97 GLU A CA 1
ATOM 751 C C . GLU A 1 97 ? -9.685 -11.534 -4.813 1.00 92.12 97 GLU A C 1
ATOM 753 O O . GLU A 1 97 ? -10.318 -11.693 -3.772 1.00 92.12 97 GLU A O 1
ATOM 758 N N . HIS A 1 98 ? -8.671 -10.664 -4.896 1.00 91.75 98 HIS A N 1
ATOM 759 C CA . HIS A 1 98 ? -8.170 -9.916 -3.739 1.00 91.75 98 HIS A CA 1
ATOM 760 C C . HIS A 1 98 ? -9.191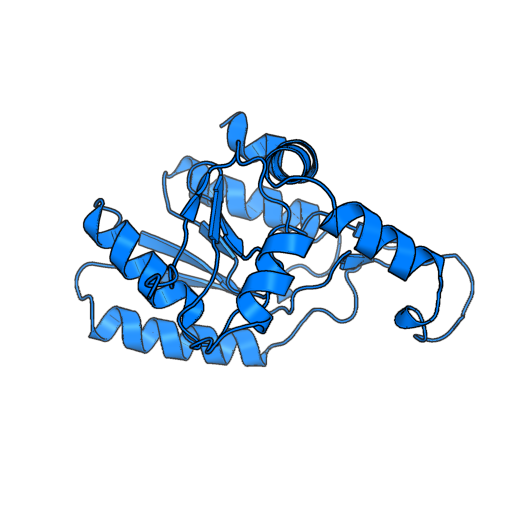 -8.918 -3.176 1.00 91.75 98 HIS A C 1
ATOM 762 O O . HIS A 1 98 ? -9.251 -8.712 -1.968 1.00 91.75 98 HIS A O 1
ATOM 768 N N . ILE A 1 99 ? -10.065 -8.352 -4.018 1.00 94.06 99 ILE A N 1
ATOM 769 C CA . ILE A 1 99 ? -11.179 -7.509 -3.547 1.00 94.06 99 ILE A CA 1
ATOM 770 C C . ILE A 1 99 ? -12.171 -8.355 -2.755 1.00 94.06 99 ILE A C 1
ATOM 772 O O . ILE A 1 99 ? -12.706 -7.914 -1.736 1.00 94.06 99 ILE A O 1
ATOM 776 N N . ASP A 1 100 ? -12.462 -9.557 -3.246 1.00 94.31 100 ASP A N 1
ATOM 777 C CA . ASP A 1 100 ? -13.433 -10.453 -2.626 1.00 94.31 100 ASP A CA 1
ATOM 778 C C . ASP A 1 100 ? -12.882 -11.015 -1.297 1.00 94.31 100 ASP A C 1
ATOM 780 O O . ASP A 1 100 ? -13.623 -11.130 -0.319 1.00 94.31 100 ASP A O 1
ATOM 784 N N . GLU A 1 101 ? -11.578 -11.291 -1.221 1.00 94.12 101 GLU A N 1
ATOM 785 C CA . GLU A 1 101 ? -10.828 -11.590 0.011 1.00 94.12 101 GLU A CA 1
ATOM 786 C C . GLU A 1 101 ? -10.884 -10.431 1.013 1.00 94.12 101 GLU A C 1
ATOM 788 O O . GLU A 1 101 ? -11.382 -10.600 2.128 1.00 94.12 101 GLU A O 1
ATOM 793 N N . ASP A 1 102 ? -10.494 -9.222 0.611 1.00 95.94 102 ASP A N 1
ATOM 794 C CA . ASP A 1 102 ? -10.477 -8.068 1.515 1.00 95.94 102 ASP A CA 1
ATOM 795 C C . ASP A 1 102 ? -11.878 -7.669 1.992 1.00 95.94 102 ASP A C 1
ATOM 797 O O . ASP A 1 102 ? -12.050 -7.222 3.128 1.00 95.94 102 ASP A O 1
ATOM 801 N N . ASN A 1 103 ? -12.920 -7.888 1.185 1.00 97.12 103 ASN A N 1
ATOM 802 C CA . ASN A 1 103 ? -14.298 -7.715 1.644 1.00 97.12 103 ASN A CA 1
ATOM 803 C C . ASN A 1 103 ? -14.709 -8.758 2.696 1.00 97.12 103 ASN A C 1
ATOM 805 O O . ASN A 1 103 ? -15.442 -8.414 3.631 1.00 97.12 103 ASN A O 1
ATOM 809 N N . ARG A 1 104 ? -14.231 -10.007 2.599 1.00 96.50 104 ARG A N 1
ATOM 810 C CA . ARG A 1 104 ? -14.443 -11.022 3.648 1.00 96.50 104 ARG A CA 1
ATOM 811 C C . ARG A 1 104 ? -13.739 -10.623 4.944 1.00 96.50 104 ARG A C 1
ATOM 813 O O . ARG A 1 104 ? -14.349 -10.682 6.015 1.00 96.50 104 ARG A O 1
ATOM 820 N N . VAL A 1 105 ? -12.502 -10.141 4.853 1.00 96.00 105 VAL A N 1
ATOM 821 C CA . VAL A 1 105 ? -11.732 -9.670 6.017 1.00 96.00 105 VAL A CA 1
ATOM 822 C C . VAL A 1 105 ? -12.366 -8.413 6.621 1.00 96.00 105 VAL A C 1
ATOM 824 O O . VAL A 1 105 ? -12.501 -8.321 7.840 1.00 96.00 105 VAL A O 1
ATOM 827 N N . ARG A 1 106 ? -12.884 -7.493 5.800 1.00 97.69 106 ARG A N 1
ATOM 828 C CA . ARG A 1 106 ? -13.705 -6.355 6.248 1.00 97.69 106 ARG A CA 1
ATOM 829 C C . ARG A 1 106 ? -14.936 -6.801 7.023 1.00 97.69 106 ARG A C 1
ATOM 831 O O . ARG A 1 106 ? -15.195 -6.258 8.093 1.00 97.69 106 ARG A O 1
ATOM 838 N N . ALA A 1 107 ? -15.687 -7.782 6.528 1.00 97.31 107 ALA A N 1
ATOM 839 C CA . ALA A 1 107 ? -16.857 -8.289 7.243 1.00 97.31 107 ALA A CA 1
ATOM 840 C C . ALA A 1 107 ? -16.477 -8.867 8.619 1.00 97.31 107 ALA A C 1
ATOM 842 O O . ALA A 1 107 ? -17.179 -8.627 9.604 1.00 97.31 107 ALA A O 1
ATOM 843 N N . LYS A 1 108 ? -15.337 -9.566 8.711 1.00 95.69 108 LYS A N 1
ATOM 844 C CA . LYS A 1 108 ? -14.772 -10.036 9.986 1.00 95.69 108 LYS A CA 1
ATOM 845 C C . LYS A 1 108 ? -14.398 -8.865 10.902 1.00 95.69 108 LYS A C 1
ATOM 847 O O . LYS A 1 108 ? -14.826 -8.855 12.053 1.00 95.69 108 LYS A O 1
ATOM 852 N N . ALA A 1 109 ? -13.693 -7.860 10.381 1.00 95.75 109 ALA A N 1
ATOM 853 C CA . ALA A 1 109 ? -13.285 -6.671 11.130 1.00 95.75 109 ALA A CA 1
ATOM 854 C C . ALA A 1 109 ? -14.482 -5.928 11.739 1.00 95.75 109 ALA A C 1
ATOM 856 O O . ALA A 1 109 ? -14.457 -5.592 12.916 1.00 95.75 109 ALA A O 1
ATOM 857 N N . LEU A 1 110 ? -15.553 -5.719 10.966 1.00 97.06 110 LEU A N 1
ATOM 858 C CA . LEU A 1 110 ? -16.757 -5.010 11.423 1.00 97.06 110 LEU A CA 1
ATOM 859 C C . LEU A 1 110 ? -17.595 -5.825 12.420 1.00 97.06 110 LEU A C 1
ATOM 861 O O . LEU A 1 110 ? -18.353 -5.256 13.203 1.00 97.06 110 LEU A O 1
ATOM 865 N N . LYS A 1 111 ? -17.465 -7.156 12.403 1.00 96.56 111 LYS A N 1
ATOM 866 C CA . LYS A 1 111 ? -18.067 -8.032 13.414 1.00 96.56 111 LYS A CA 1
ATOM 867 C C . LYS A 1 111 ? -17.284 -8.001 14.728 1.00 96.56 111 LYS A C 1
ATOM 869 O O . LYS A 1 111 ? -17.889 -8.064 15.793 1.00 96.56 111 LYS A O 1
ATOM 874 N N . GLU A 1 112 ? -15.957 -7.948 14.650 1.00 95.44 112 GLU A N 1
ATOM 875 C CA . GLU A 1 112 ? -15.059 -7.948 15.810 1.00 95.44 112 GLU A CA 1
ATOM 876 C C . GLU A 1 112 ? -14.964 -6.567 16.477 1.00 95.44 112 GLU A C 1
ATOM 878 O O . GLU A 1 112 ? -14.930 -6.459 17.703 1.00 95.44 112 GLU A O 1
ATOM 883 N N . PHE A 1 113 ? -14.978 -5.502 15.676 1.00 96.00 113 PHE A N 1
ATOM 884 C CA . PHE A 1 113 ? -14.822 -4.119 16.110 1.00 96.00 113 PHE A CA 1
ATOM 885 C C .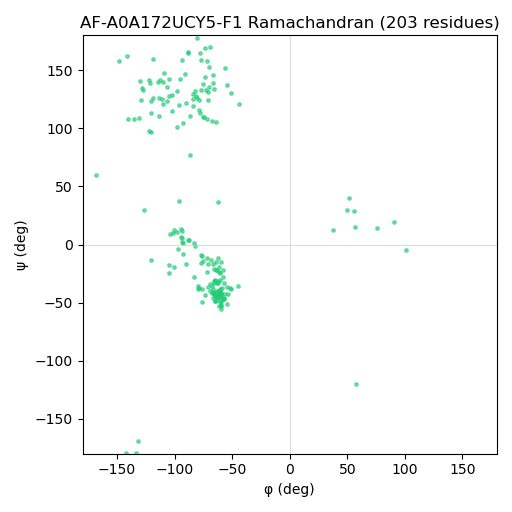 PHE A 1 113 ? -16.039 -3.295 15.676 1.00 96.00 113 PHE A C 1
ATOM 887 O O . PHE A 1 113 ? -16.130 -2.823 14.545 1.00 96.00 113 PHE A O 1
ATOM 894 N N . THR A 1 114 ? -16.986 -3.093 16.590 1.00 94.56 114 THR A N 1
ATOM 895 C CA . THR A 1 114 ? -18.257 -2.408 16.285 1.00 94.56 114 THR A CA 1
ATOM 896 C C . THR A 1 114 ? -18.137 -0.886 16.186 1.00 94.56 114 THR A C 1
ATOM 898 O O . THR A 1 114 ? -19.097 -0.214 15.825 1.00 94.56 114 THR A O 1
ATOM 901 N N . ASP A 1 115 ? -16.990 -0.323 16.560 1.00 97.31 115 ASP A N 1
ATOM 902 C CA . ASP A 1 115 ? -16.725 1.116 16.618 1.00 97.31 115 ASP A CA 1
ATOM 903 C C . ASP A 1 115 ? -15.867 1.629 15.455 1.00 97.31 115 ASP A C 1
ATOM 905 O O . ASP A 1 115 ? -15.424 2.776 15.495 1.00 97.31 115 ASP A O 1
ATOM 909 N N . ILE A 1 116 ? -15.610 0.801 14.436 1.00 98.31 116 ILE A N 1
ATOM 910 C CA . ILE A 1 116 ? -14.814 1.194 13.270 1.00 98.31 116 ILE A CA 1
ATOM 911 C C . ILE A 1 116 ? -15.608 1.124 11.967 1.00 98.31 116 ILE A C 1
ATOM 913 O O . ILE A 1 116 ? -16.586 0.393 11.835 1.00 98.31 116 ILE A O 1
ATOM 917 N N . THR A 1 117 ? -15.112 1.839 10.966 1.00 98.25 117 THR A N 1
ATOM 918 C CA . THR A 1 117 ? -15.488 1.711 9.563 1.00 98.25 117 THR A CA 1
ATOM 919 C C . THR A 1 117 ? -14.255 1.363 8.738 1.00 98.25 117 THR A C 1
ATOM 921 O O . THR A 1 117 ? -13.160 1.888 8.947 1.00 98.25 117 THR A O 1
ATOM 924 N N . VAL A 1 118 ? -14.430 0.462 7.777 1.00 98.50 118 VAL A N 1
ATOM 925 C CA . VAL A 1 118 ? -13.391 0.071 6.822 1.00 98.50 118 VAL A CA 1
ATOM 926 C C . VAL A 1 118 ? -14.000 0.172 5.436 1.00 98.50 118 VAL A C 1
ATOM 928 O O . VAL A 1 118 ? -15.032 -0.456 5.187 1.00 98.50 118 VAL A O 1
ATOM 931 N N . ASP A 1 119 ? -13.373 0.936 4.548 1.00 98.19 119 ASP A N 1
ATOM 932 C CA . ASP A 1 119 ? -13.772 1.026 3.145 1.00 98.19 119 ASP A CA 1
ATOM 933 C C . ASP A 1 119 ? -12.717 0.368 2.261 1.00 98.19 119 ASP A C 1
ATOM 935 O O . ASP A 1 119 ? -11.545 0.749 2.304 1.00 98.19 119 ASP A O 1
ATOM 939 N N . ILE A 1 120 ? -13.152 -0.592 1.442 1.00 97.88 120 ILE A N 1
ATOM 940 C CA . ILE A 1 120 ? -12.306 -1.195 0.411 1.00 97.88 120 ILE A CA 1
ATOM 941 C C . ILE A 1 120 ? -12.340 -0.304 -0.832 1.00 97.88 120 ILE A C 1
ATOM 943 O O . ILE A 1 120 ? -13.415 -0.012 -1.358 1.00 97.88 120 ILE A O 1
ATOM 947 N N . ILE A 1 121 ? -11.168 0.117 -1.300 1.00 97.38 121 ILE A N 1
ATOM 948 C CA . ILE A 1 121 ? -10.981 0.883 -2.531 1.00 97.38 121 ILE A CA 1
ATOM 949 C C . ILE A 1 121 ? -10.479 -0.067 -3.617 1.00 97.38 121 ILE A C 1
ATOM 951 O O . ILE A 1 121 ? -9.379 -0.612 -3.521 1.00 97.38 121 ILE A O 1
ATOM 955 N N . ASP A 1 122 ? -11.292 -0.259 -4.653 1.00 95.88 122 ASP A N 1
ATOM 956 C CA . ASP A 1 122 ? -10.940 -1.068 -5.818 1.00 95.88 122 ASP A CA 1
ATOM 957 C C . ASP A 1 122 ? -9.963 -0.307 -6.726 1.00 95.88 122 ASP A C 1
ATOM 959 O O . ASP A 1 122 ? -10.326 0.660 -7.400 1.00 95.88 122 ASP A O 1
ATOM 963 N N . THR A 1 123 ? -8.712 -0.764 -6.762 1.00 94.69 123 THR A N 1
ATOM 964 C CA . THR A 1 123 ? -7.663 -0.146 -7.583 1.00 94.69 123 THR A CA 1
ATOM 965 C C . THR A 1 123 ? -7.769 -0.471 -9.073 1.00 94.69 123 THR A C 1
ATOM 967 O O . THR A 1 123 ? -7.104 0.176 -9.880 1.00 94.69 123 THR A O 1
ATOM 970 N N . GLN A 1 124 ? -8.626 -1.414 -9.479 1.00 91.31 124 GLN A N 1
ATOM 971 C CA . GLN A 1 124 ? -8.852 -1.751 -10.892 1.00 91.31 124 GLN A CA 1
ATOM 972 C C . GLN A 1 124 ? -9.630 -0.670 -11.646 1.00 91.31 124 GLN A C 1
ATOM 974 O O . GLN A 1 124 ? -9.689 -0.704 -12.878 1.00 91.31 124 GLN A O 1
ATOM 979 N N . GLN A 1 125 ? -10.205 0.293 -10.922 1.00 90.44 125 GLN A N 1
ATOM 980 C CA . GLN A 1 125 ? -10.917 1.439 -11.488 1.00 90.44 125 GLN A CA 1
ATOM 981 C C . GLN A 1 125 ? -9.998 2.378 -12.280 1.00 90.44 125 GLN A C 1
ATOM 983 O O . GLN A 1 125 ? -10.482 3.108 -13.143 1.00 90.44 125 GLN A O 1
ATOM 988 N N . SER A 1 126 ? -8.684 2.336 -12.033 1.00 91.94 126 SER A N 1
ATOM 989 C CA . SER A 1 126 ? -7.690 3.072 -12.811 1.00 91.94 126 SER A CA 1
ATOM 990 C C . SER A 1 126 ? -6.550 2.153 -13.235 1.00 91.94 126 SER A C 1
ATOM 992 O O . SER A 1 126 ? -5.742 1.718 -12.417 1.00 91.94 126 SER A O 1
ATOM 994 N N . LYS A 1 127 ? -6.496 1.837 -14.532 1.00 92.56 127 LYS A N 1
ATOM 995 C CA . LYS A 1 127 ? -5.470 0.949 -15.107 1.00 92.56 127 LYS A CA 1
ATOM 996 C C . LYS A 1 127 ? -4.335 1.692 -15.803 1.00 92.56 127 LYS A C 1
ATOM 998 O O . LYS A 1 127 ? -3.276 1.110 -16.010 1.00 92.56 127 LYS A O 1
ATOM 1003 N N . THR A 1 128 ? -4.564 2.949 -16.164 1.00 93.19 128 THR A N 1
ATOM 1004 C CA . THR A 1 128 ? -3.606 3.828 -16.842 1.00 93.19 128 THR A CA 1
ATOM 1005 C C . THR A 1 128 ? -3.158 4.914 -15.877 1.00 93.19 128 THR A C 1
ATOM 1007 O O . THR A 1 128 ? -3.985 5.421 -15.122 1.00 93.19 128 THR A O 1
ATOM 1010 N N . ASP A 1 129 ? -1.868 5.256 -15.891 1.00 93.75 129 ASP A N 1
ATOM 1011 C CA . ASP A 1 129 ? -1.254 6.211 -14.956 1.00 93.75 129 ASP A CA 1
ATOM 1012 C C . ASP A 1 129 ? -1.571 5.861 -13.494 1.00 93.75 129 ASP A C 1
ATOM 1014 O O . ASP A 1 129 ? -1.882 6.711 -12.654 1.00 93.75 129 ASP A O 1
ATOM 1018 N N . GLN A 1 130 ? -1.541 4.566 -13.190 1.00 93.94 130 GLN A N 1
ATOM 1019 C CA . GLN A 1 130 ? -2.059 4.050 -11.935 1.00 93.94 130 GLN A CA 1
ATOM 1020 C C . GLN A 1 130 ? -1.283 4.586 -10.727 1.00 93.94 130 GLN A C 1
ATOM 1022 O O . GLN A 1 130 ? -1.911 4.932 -9.728 1.00 93.94 130 GLN A O 1
ATOM 1027 N N . ALA A 1 131 ? 0.048 4.707 -10.804 1.00 94.38 131 ALA A N 1
ATOM 1028 C CA . ALA A 1 131 ? 0.849 5.295 -9.729 1.00 94.38 131 ALA A CA 1
ATOM 1029 C C . ALA A 1 131 ? 0.370 6.715 -9.377 1.00 94.38 131 ALA A C 1
ATOM 1031 O O . ALA A 1 131 ? 0.178 7.045 -8.203 1.00 94.38 131 ALA A O 1
ATOM 1032 N N . LYS A 1 132 ? 0.072 7.527 -10.398 1.00 95.56 132 LYS A N 1
ATOM 1033 C CA . LYS A 1 132 ? -0.475 8.876 -10.225 1.00 95.56 132 LYS A CA 1
ATOM 1034 C C . LYS A 1 132 ? -1.868 8.842 -9.597 1.00 95.56 132 LYS A C 1
ATOM 1036 O O . LYS A 1 132 ? -2.101 9.550 -8.620 1.00 95.56 132 LYS A O 1
ATOM 1041 N N . TRP A 1 133 ? -2.774 8.008 -10.109 1.00 96.56 133 TRP A N 1
ATOM 1042 C CA . TRP A 1 133 ? -4.118 7.876 -9.538 1.00 96.56 133 TRP A CA 1
ATOM 1043 C C . TRP A 1 133 ? -4.074 7.425 -8.072 1.00 96.56 133 TRP A C 1
ATOM 1045 O O . TRP A 1 133 ? -4.755 8.001 -7.229 1.00 96.56 133 TRP A O 1
ATOM 1055 N N . LEU A 1 134 ? -3.227 6.448 -7.745 1.00 96.75 134 LEU A N 1
ATOM 1056 C CA . LEU A 1 134 ? -3.032 5.951 -6.383 1.00 96.75 134 LEU A CA 1
ATOM 1057 C C . LEU A 1 134 ? -2.505 7.034 -5.447 1.00 96.75 134 LEU A C 1
ATOM 1059 O O . LEU A 1 134 ? -2.985 7.151 -4.320 1.00 96.75 134 LEU A O 1
ATOM 1063 N N . GLN A 1 135 ? -1.540 7.831 -5.904 1.00 96.81 135 GLN A N 1
ATOM 1064 C CA . GLN A 1 135 ? -1.045 8.981 -5.156 1.00 96.81 135 GLN A CA 1
ATOM 1065 C C . GLN A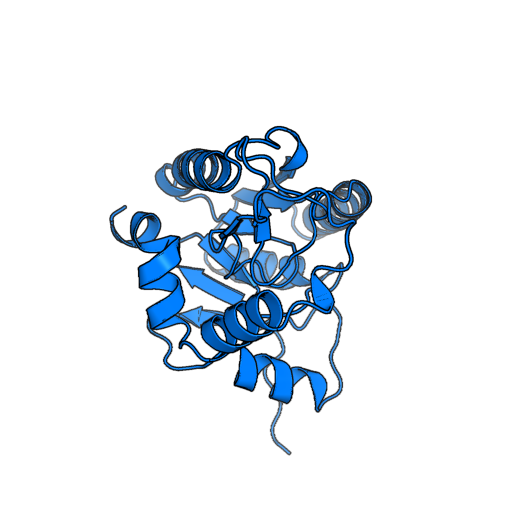 1 135 ? -2.172 9.988 -4.888 1.00 96.81 135 GLN A C 1
ATOM 1067 O O . GLN A 1 135 ? -2.389 10.370 -3.738 1.00 96.81 135 GLN A O 1
ATOM 1072 N N . GLU A 1 136 ? -2.907 10.402 -5.921 1.00 96.25 136 GLU A N 1
ATOM 1073 C CA . GLU A 1 136 ? -3.992 11.382 -5.798 1.00 96.25 136 GLU A CA 1
ATOM 1074 C C . GLU A 1 136 ? -5.114 10.880 -4.883 1.00 96.25 136 GLU A C 1
ATOM 1076 O O . GLU A 1 136 ? -5.577 11.611 -4.005 1.00 96.25 136 GLU A O 1
ATOM 1081 N N . GLU A 1 137 ? -5.533 9.626 -5.052 1.00 97.19 137 GLU A N 1
ATOM 1082 C CA . GLU A 1 137 ? -6.582 9.007 -4.247 1.00 97.19 137 GLU A CA 1
ATOM 1083 C C . GLU A 1 137 ? -6.139 8.845 -2.791 1.00 97.19 137 GLU A C 1
ATOM 1085 O O . GLU A 1 137 ? -6.880 9.202 -1.877 1.00 97.19 137 GLU A O 1
ATOM 1090 N N . THR A 1 138 ? -4.899 8.415 -2.550 1.00 97.75 138 THR A N 1
ATOM 1091 C CA . THR A 1 138 ? -4.337 8.322 -1.195 1.00 97.75 138 THR A CA 1
ATOM 1092 C C . THR A 1 138 ? -4.287 9.684 -0.517 1.00 97.75 138 THR A C 1
ATOM 1094 O O . THR A 1 138 ? -4.722 9.824 0.627 1.00 97.75 138 THR A O 1
ATOM 1097 N N . GLN A 1 139 ? -3.827 10.723 -1.218 1.00 96.50 139 GLN A N 1
ATOM 1098 C CA . GLN A 1 139 ? -3.743 12.074 -0.661 1.00 96.50 139 GLN A CA 1
ATOM 1099 C C . GLN A 1 139 ? -5.102 12.635 -0.225 1.00 96.50 139 GLN A C 1
ATOM 1101 O O . GLN A 1 139 ? -5.141 13.410 0.732 1.00 96.50 139 GLN A O 1
ATOM 1106 N N . LYS A 1 140 ? -6.215 12.257 -0.871 1.00 95.81 140 LYS A N 1
ATOM 1107 C CA . LYS A 1 140 ? -7.564 12.671 -0.433 1.00 95.81 140 LYS A CA 1
ATOM 1108 C C . LYS A 1 140 ? -7.854 12.197 0.989 1.00 95.81 140 LYS A C 1
ATOM 1110 O O . LYS A 1 140 ? -8.342 12.978 1.799 1.00 95.81 140 LYS A O 1
ATOM 1115 N N . HIS A 1 141 ? -7.508 10.949 1.296 1.00 96.75 141 HIS A N 1
ATOM 1116 C CA . HIS A 1 141 ? -7.800 10.323 2.588 1.00 96.75 141 HIS A CA 1
ATOM 1117 C C . HIS A 1 141 ? -6.804 10.742 3.670 1.00 96.75 141 HIS A C 1
ATOM 1119 O O . HIS A 1 141 ? -7.206 11.041 4.796 1.00 96.75 141 HIS A O 1
ATOM 1125 N N . LEU A 1 142 ? -5.520 10.870 3.315 1.00 95.94 142 LEU A N 1
ATOM 1126 C CA . LEU A 1 142 ? -4.489 11.342 4.244 1.00 95.94 142 LEU A CA 1
ATOM 1127 C C . LEU A 1 142 ? -4.771 12.765 4.753 1.00 95.94 142 LEU A C 1
ATOM 1129 O O . LEU A 1 142 ? -4.591 13.028 5.938 1.00 95.94 142 LEU A O 1
ATOM 1133 N N . LYS A 1 143 ? -5.291 13.665 3.902 1.00 94.06 143 LYS A N 1
ATOM 1134 C CA . LYS A 1 143 ? -5.701 15.030 4.305 1.00 94.06 143 LYS A CA 1
ATOM 1135 C C . LYS A 1 143 ? -6.798 15.050 5.370 1.00 94.06 143 LYS A C 1
ATOM 1137 O O . LYS A 1 143 ? -6.914 16.019 6.111 1.00 94.06 143 LYS A O 1
ATOM 1142 N N . SER A 1 144 ? -7.598 13.991 5.452 1.00 94.31 144 SER A N 1
ATOM 1143 C CA . SER A 1 144 ? -8.624 13.811 6.481 1.00 94.31 144 SER A CA 1
ATOM 1144 C C . SER A 1 144 ? -8.123 13.008 7.686 1.00 94.31 144 SER A C 1
ATOM 1146 O O . SER A 1 144 ? -8.929 12.597 8.516 1.00 94.31 144 SER A O 1
ATOM 1148 N N . ASN A 1 145 ? -6.808 12.780 7.795 1.00 94.12 145 ASN A N 1
ATOM 1149 C CA . ASN A 1 145 ? -6.169 11.971 8.836 1.00 94.12 145 ASN A CA 1
ATOM 1150 C C . ASN A 1 145 ? -6.717 10.530 8.921 1.00 94.12 145 ASN A C 1
ATOM 1152 O O . ASN A 1 145 ? -6.731 9.913 9.989 1.00 94.12 145 ASN A O 1
ATOM 1156 N N . ILE A 1 146 ? -7.187 9.989 7.792 1.00 97.81 146 ILE A N 1
ATOM 1157 C CA . ILE A 1 146 ? -7.701 8.621 7.701 1.00 97.81 146 ILE A CA 1
ATOM 1158 C C . ILE A 1 146 ? -6.532 7.694 7.339 1.00 97.81 146 ILE A C 1
ATOM 1160 O O . ILE A 1 146 ? -5.915 7.903 6.291 1.00 97.81 146 ILE A O 1
ATOM 1164 N N . PRO A 1 147 ? -6.218 6.673 8.163 1.00 98.19 147 PRO A N 1
ATOM 1165 C CA . PRO A 1 147 ? -5.279 5.621 7.794 1.00 98.19 147 PRO A CA 1
ATOM 1166 C C . PRO A 1 147 ? -5.592 4.981 6.438 1.00 98.19 147 PRO A C 1
ATOM 1168 O O . PRO A 1 147 ? -6.719 4.539 6.189 1.00 98.19 147 PRO A O 1
ATOM 1171 N N . VAL A 1 148 ? -4.569 4.886 5.593 1.00 98.56 148 VAL A N 1
ATOM 1172 C CA . VAL A 1 148 ? -4.606 4.221 4.288 1.00 98.56 148 VAL A CA 1
ATOM 1173 C C . VAL A 1 148 ? -3.695 3.002 4.330 1.00 98.56 148 VAL A C 1
ATOM 1175 O O . VAL A 1 148 ? -2.518 3.119 4.654 1.00 98.56 148 VAL A O 1
ATOM 1178 N N . ILE A 1 149 ? -4.223 1.835 3.981 1.00 98.19 149 ILE A N 1
ATOM 1179 C CA . ILE A 1 149 ? -3.496 0.565 3.955 1.00 98.19 149 ILE A CA 1
ATOM 1180 C C . ILE A 1 149 ? -3.510 0.038 2.524 1.00 98.19 149 ILE A C 1
ATOM 1182 O O . ILE A 1 149 ? -4.579 -0.112 1.932 1.00 98.19 149 ILE A O 1
ATOM 1186 N N . TYR A 1 150 ? -2.342 -0.260 1.963 1.00 97.25 150 TYR A N 1
ATOM 1187 C CA . TYR A 1 150 ? -2.245 -1.006 0.707 1.00 97.25 150 TYR A CA 1
ATOM 1188 C C . TYR A 1 150 ? -2.113 -2.499 1.031 1.00 97.25 150 TYR A C 1
ATOM 1190 O O . TYR A 1 150 ? -1.056 -2.948 1.472 1.00 97.25 150 TYR A O 1
ATOM 1198 N N . ALA A 1 151 ? -3.194 -3.264 0.852 1.00 92.75 151 ALA A N 1
ATOM 1199 C CA . ALA A 1 151 ? -3.317 -4.632 1.380 1.00 92.75 151 ALA A CA 1
ATOM 1200 C C . ALA A 1 151 ? -2.651 -5.732 0.530 1.00 92.75 151 ALA A C 1
ATOM 1202 O O . ALA A 1 151 ? -2.649 -6.902 0.910 1.00 92.75 151 ALA A O 1
ATOM 1203 N N . TRP A 1 152 ? -2.047 -5.381 -0.604 1.00 92.88 152 TRP A N 1
ATOM 1204 C CA . TRP A 1 152 ? -1.353 -6.340 -1.461 1.00 92.88 152 TRP A CA 1
ATOM 1205 C C . TRP A 1 152 ? 0.113 -6.516 -1.070 1.00 92.88 152 TRP A C 1
ATOM 1207 O O . TRP A 1 152 ? 0.691 -5.706 -0.342 1.00 92.88 152 TRP A O 1
ATOM 1217 N N . CYS A 1 153 ? 0.725 -7.583 -1.581 1.00 90.94 153 CYS A N 1
ATOM 1218 C CA . CYS A 1 153 ? 2.141 -7.886 -1.393 1.00 90.94 153 CYS A CA 1
ATOM 1219 C C . CYS A 1 153 ? 3.024 -6.723 -1.864 1.00 90.94 153 CYS A C 1
ATOM 1221 O O . CYS A 1 153 ? 2.649 -6.005 -2.781 1.00 90.94 153 CYS A O 1
ATOM 1223 N N . TYR A 1 154 ? 4.212 -6.548 -1.290 1.00 92.81 154 TYR A N 1
ATOM 1224 C CA . TYR A 1 154 ? 5.235 -5.623 -1.803 1.00 92.81 154 TYR A CA 1
ATOM 1225 C C . TYR A 1 154 ? 4.729 -4.199 -2.103 1.00 92.81 154 TYR A C 1
ATOM 1227 O O . TYR A 1 154 ? 5.242 -3.520 -2.995 1.00 92.81 154 TYR A O 1
ATOM 1235 N N . SER A 1 155 ? 3.717 -3.712 -1.383 1.00 95.50 155 SER A N 1
ATOM 1236 C CA . SER A 1 155 ? 3.065 -2.448 -1.731 1.00 95.50 155 SER A CA 1
ATOM 1237 C C . SER A 1 155 ? 3.965 -1.226 -1.517 1.00 95.50 155 SER A C 1
ATOM 1239 O O . SER A 1 155 ? 3.714 -0.175 -2.113 1.00 95.50 155 SER A O 1
ATOM 1241 N N . LEU A 1 156 ? 5.086 -1.375 -0.804 1.00 96.88 156 LEU A N 1
ATOM 1242 C CA . LEU A 1 156 ? 6.179 -0.395 -0.765 1.00 96.88 156 LEU A CA 1
ATOM 1243 C C . LEU A 1 156 ? 6.780 -0.085 -2.151 1.00 96.88 156 LEU A C 1
ATOM 1245 O O . LEU A 1 156 ? 7.369 0.972 -2.340 1.00 96.88 156 LEU A O 1
ATOM 1249 N N . PHE A 1 157 ? 6.621 -0.964 -3.139 1.00 96.38 157 PHE A N 1
ATOM 1250 C CA . PHE A 1 157 ? 7.153 -0.780 -4.495 1.00 96.38 157 PHE A CA 1
ATOM 1251 C C . PHE A 1 157 ? 6.090 -0.322 -5.498 1.00 96.38 157 PHE A C 1
ATOM 1253 O O . PHE A 1 157 ? 6.347 -0.266 -6.695 1.00 96.38 157 PHE A O 1
ATOM 1260 N N . THR A 1 158 ? 4.896 0.046 -5.026 1.00 94.62 158 THR A N 1
ATOM 1261 C CA . THR A 1 158 ? 3.751 0.396 -5.885 1.00 94.62 158 THR A CA 1
ATOM 1262 C C . THR A 1 158 ? 4.039 1.532 -6.872 1.00 94.62 158 THR A C 1
ATOM 1264 O O . THR A 1 158 ? 3.505 1.518 -7.974 1.00 94.62 158 THR A O 1
ATOM 1267 N N . MET A 1 159 ? 4.882 2.503 -6.500 1.00 95.62 159 MET A N 1
ATOM 1268 C CA . MET A 1 159 ? 5.251 3.626 -7.382 1.00 95.62 159 MET A CA 1
ATOM 1269 C C . MET A 1 159 ? 6.533 3.363 -8.185 1.00 95.62 159 MET A C 1
ATOM 1271 O O . MET A 1 159 ? 7.007 4.240 -8.902 1.00 95.62 159 MET A O 1
ATOM 1275 N N . CYS A 1 160 ? 7.130 2.180 -8.033 1.00 95.25 160 CYS A N 1
ATOM 1276 C CA . CYS A 1 160 ? 8.272 1.755 -8.821 1.00 95.25 160 CYS A CA 1
ATOM 1277 C C . CYS A 1 160 ? 7.764 1.116 -10.112 1.00 95.25 160 CYS A C 1
ATOM 1279 O O . CYS A 1 160 ? 7.173 0.037 -10.071 1.00 95.25 160 CYS A O 1
ATOM 1281 N N . GLU A 1 161 ? 7.986 1.785 -11.242 1.00 93.25 161 GLU A N 1
ATOM 1282 C CA . GLU A 1 161 ? 7.512 1.344 -12.552 1.00 93.25 161 GLU A CA 1
ATOM 1283 C C . GLU A 1 161 ? 8.677 0.948 -13.467 1.00 93.25 161 GLU A C 1
ATOM 1285 O O . GLU A 1 161 ? 9.722 1.601 -13.502 1.00 93.25 161 GLU A O 1
ATOM 1290 N N . PHE A 1 162 ? 8.479 -0.115 -14.244 1.00 90.88 162 PHE A N 1
ATOM 1291 C CA . PHE A 1 162 ? 9.386 -0.567 -15.292 1.00 90.88 162 PHE A CA 1
ATOM 1292 C C . PHE A 1 162 ? 8.660 -0.578 -16.631 1.00 90.88 162 PHE A C 1
ATOM 1294 O O . PHE A 1 162 ? 7.727 -1.354 -16.854 1.00 90.88 162 PHE A O 1
ATOM 1301 N N . SER A 1 163 ? 9.091 0.302 -17.531 1.00 87.31 163 SER A N 1
ATOM 1302 C CA . SER A 1 163 ? 8.485 0.443 -18.851 1.00 87.31 163 SER A CA 1
ATOM 1303 C C . SER A 1 163 ? 8.988 -0.631 -19.811 1.00 87.31 163 SER A C 1
ATOM 1305 O O . SER A 1 163 ? 10.192 -0.761 -20.041 1.00 87.31 163 SER A O 1
ATOM 1307 N N . MET A 1 164 ? 8.071 -1.376 -20.430 1.00 75.56 164 MET A N 1
ATOM 1308 C CA . MET A 1 164 ? 8.449 -2.374 -21.433 1.00 75.56 164 MET A CA 1
ATOM 1309 C C . MET A 1 164 ? 9.044 -1.730 -22.707 1.00 75.56 164 MET A C 1
ATOM 1311 O O . MET A 1 164 ? 8.508 -0.732 -23.209 1.00 75.56 164 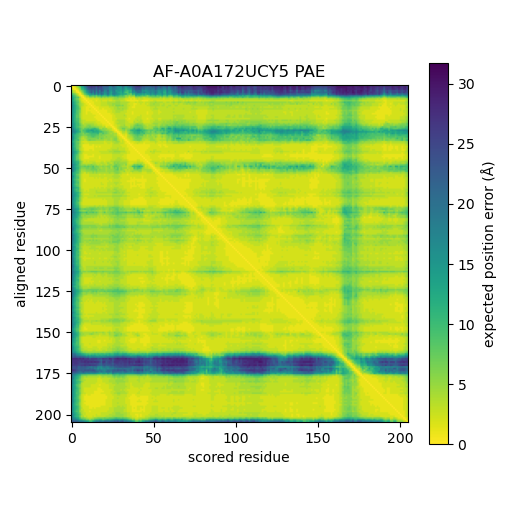MET A O 1
ATOM 1315 N N . PRO A 1 165 ? 10.118 -2.309 -23.288 1.00 67.88 165 PRO A N 1
ATOM 1316 C CA . PRO A 1 165 ? 10.711 -1.819 -24.531 1.00 67.88 165 PRO A CA 1
ATOM 1317 C C . PRO A 1 165 ? 9.811 -2.052 -25.758 1.00 67.88 165 PRO A C 1
ATOM 1319 O O . PRO A 1 165 ? 8.800 -2.742 -25.714 1.00 67.88 165 PRO A O 1
ATOM 1322 N N . ALA A 1 166 ? 10.202 -1.447 -26.884 1.00 57.44 166 ALA A N 1
ATOM 1323 C CA . ALA A 1 166 ? 9.396 -1.231 -28.090 1.00 57.44 166 ALA A CA 1
ATOM 1324 C C . ALA A 1 166 ? 8.877 -2.430 -28.870 1.00 57.44 166 ALA A C 1
ATOM 1326 O O . ALA A 1 166 ? 8.109 -2.242 -29.813 1.00 57.44 166 ALA A O 1
ATOM 1327 N N . VAL A 1 167 ? 9.367 -3.618 -28.574 1.00 51.88 167 VAL A N 1
ATOM 1328 C CA . VAL A 1 167 ? 9.371 -4.709 -29.541 1.00 51.88 167 VAL A CA 1
ATOM 1329 C C . VAL A 1 167 ? 8.458 -5.803 -29.020 1.00 51.88 167 VAL A C 1
ATOM 1331 O O . VAL A 1 167 ? 8.439 -6.040 -27.815 1.00 51.88 167 VAL A O 1
ATOM 1334 N N . GLY A 1 168 ? 7.686 -6.414 -29.924 1.00 51.28 168 GLY A N 1
ATOM 1335 C CA . GLY A 1 168 ? 6.645 -7.421 -29.677 1.00 51.28 168 GLY A CA 1
ATOM 1336 C C . GLY A 1 168 ? 7.116 -8.741 -29.055 1.00 51.28 168 GLY A C 1
ATOM 1337 O O . GLY A 1 168 ? 6.581 -9.795 -29.384 1.00 51.28 168 GLY A O 1
ATOM 1338 N N . ASP A 1 169 ? 8.092 -8.689 -28.156 1.00 50.28 169 ASP A N 1
ATOM 1339 C CA . ASP A 1 169 ? 8.467 -9.785 -27.289 1.00 50.28 169 ASP A CA 1
ATOM 1340 C C . ASP A 1 169 ? 7.323 -10.037 -26.310 1.00 50.28 169 ASP A C 1
ATOM 1342 O O . ASP A 1 169 ? 7.089 -9.293 -25.352 1.00 50.28 169 ASP A O 1
ATOM 1346 N N . SER A 1 170 ? 6.614 -11.129 -26.558 1.00 53.75 170 SER A N 1
ATOM 1347 C CA . SER A 1 170 ? 5.769 -11.791 -25.578 1.00 53.75 170 SER A CA 1
ATOM 1348 C C . SER A 1 170 ? 6.488 -11.894 -24.228 1.00 53.75 170 SER A C 1
ATOM 1350 O O . SER A 1 170 ? 7.557 -12.494 -24.170 1.00 53.75 170 SER A O 1
ATOM 1352 N N . LEU A 1 171 ? 5.895 -11.313 -23.178 1.00 53.25 171 LEU A N 1
ATOM 1353 C CA . LEU A 1 171 ? 5.618 -11.873 -21.837 1.00 53.25 171 LEU A CA 1
ATOM 1354 C C . LEU A 1 171 ? 6.625 -12.814 -21.130 1.00 53.25 171 LEU A C 1
ATOM 1356 O O . LEU A 1 171 ? 6.285 -13.378 -20.099 1.00 53.25 171 LEU A O 1
ATOM 1360 N N . LYS A 1 172 ? 7.873 -12.952 -21.579 1.00 60.28 172 LYS A N 1
ATOM 1361 C CA . LYS A 1 172 ? 8.961 -13.608 -20.833 1.00 60.28 172 LYS A CA 1
ATOM 1362 C C . LYS A 1 172 ? 9.813 -12.577 -20.092 1.00 60.28 172 LYS A C 1
ATOM 1364 O O . LYS A 1 172 ? 11.034 -12.671 -20.039 1.00 60.28 172 LYS A O 1
ATOM 1369 N N . LEU A 1 173 ? 9.168 -11.534 -19.563 1.00 57.94 173 LEU A N 1
ATOM 1370 C CA . LEU A 1 173 ? 9.850 -10.397 -18.940 1.00 57.94 173 LEU A CA 1
ATOM 1371 C C . LEU A 1 173 ? 10.668 -10.816 -17.705 1.00 57.94 173 LEU A C 1
ATOM 1373 O O . LEU A 1 173 ? 11.741 -10.266 -17.489 1.00 57.94 173 LEU A O 1
ATOM 1377 N N . TYR A 1 174 ? 10.225 -11.851 -16.979 1.00 53.31 174 TYR A N 1
ATOM 1378 C CA . TYR A 1 174 ? 10.953 -12.451 -15.850 1.00 53.31 174 TYR A CA 1
ATOM 1379 C C . TYR A 1 174 ? 12.316 -13.053 -16.236 1.00 53.31 174 TYR A C 1
ATOM 1381 O O . TYR A 1 174 ? 13.173 -13.227 -15.376 1.00 53.31 174 TYR A O 1
ATOM 1389 N N . GLU A 1 175 ? 12.542 -13.348 -17.521 1.00 57.03 175 GLU A N 1
ATOM 1390 C CA . GLU A 1 175 ? 13.824 -13.851 -18.036 1.00 57.03 175 GLU A CA 1
ATOM 1391 C C . GLU A 1 175 ? 14.736 -12.716 -18.536 1.00 57.03 175 GLU A C 1
ATOM 1393 O O . GLU A 1 175 ? 15.909 -12.946 -18.841 1.00 57.03 175 GLU A O 1
ATOM 1398 N N . LYS A 1 176 ? 14.237 -11.472 -18.615 1.00 70.62 176 LYS A N 1
ATOM 1399 C CA . LYS A 1 176 ? 15.063 -10.329 -19.012 1.00 70.62 176 LYS A CA 1
ATOM 1400 C C . LYS A 1 176 ? 15.920 -9.908 -17.824 1.00 70.62 176 LYS A C 1
ATOM 1402 O O . LYS A 1 176 ? 15.422 -9.381 -16.833 1.00 70.62 176 LYS A O 1
ATOM 1407 N N . VAL A 1 177 ? 17.230 -10.096 -17.968 1.00 81.00 177 VAL A N 1
ATOM 1408 C CA . VAL A 1 177 ? 18.270 -9.695 -17.003 1.00 81.00 177 VAL A CA 1
ATOM 1409 C C . VAL A 1 177 ? 18.054 -8.269 -16.477 1.00 81.00 177 VAL A C 1
ATOM 1411 O O . VAL A 1 177 ? 18.270 -8.010 -15.299 1.00 81.00 177 VAL A O 1
ATOM 1414 N N . GLU A 1 178 ? 17.569 -7.353 -17.317 1.00 83.56 178 GLU A N 1
ATOM 1415 C CA . GLU A 1 178 ? 17.248 -5.972 -16.937 1.00 83.56 178 GLU A CA 1
ATOM 1416 C C . GLU A 1 178 ? 16.148 -5.866 -15.872 1.00 83.56 178 GLU A C 1
ATOM 1418 O O . GLU A 1 178 ? 16.308 -5.107 -14.918 1.00 83.56 178 GLU A O 1
ATOM 1423 N N . TYR A 1 179 ? 15.067 -6.644 -15.993 1.00 85.62 179 TYR A N 1
ATOM 1424 C CA . TYR A 1 179 ? 13.969 -6.646 -15.024 1.00 85.62 179 TYR A CA 1
ATOM 1425 C C . TYR A 1 179 ? 14.436 -7.195 -13.673 1.00 85.62 179 TYR A C 1
ATOM 1427 O O . TYR A 1 179 ? 14.232 -6.570 -12.635 1.00 85.62 179 TYR A O 1
ATOM 1435 N N . VAL A 1 180 ? 15.159 -8.319 -13.694 1.00 87.88 180 VAL A N 1
ATOM 1436 C CA . VAL A 1 180 ? 15.739 -8.927 -12.485 1.00 87.88 180 VAL A CA 1
ATOM 1437 C C . VAL A 1 180 ? 16.749 -7.984 -11.821 1.00 87.88 180 VAL A C 1
ATOM 1439 O O . VAL A 1 180 ? 16.781 -7.858 -10.597 1.00 87.88 180 VAL A O 1
ATOM 1442 N N . ASN A 1 181 ? 17.566 -7.281 -12.608 1.00 89.50 181 ASN A N 1
ATOM 1443 C CA . ASN A 1 181 ? 18.501 -6.287 -12.086 1.00 89.50 181 ASN A CA 1
ATOM 1444 C C . ASN A 1 181 ? 17.777 -5.088 -11.466 1.00 89.50 181 ASN A C 1
ATOM 1446 O O . ASN A 1 181 ? 18.188 -4.629 -10.399 1.00 89.50 181 ASN A O 1
ATOM 1450 N N . ALA A 1 182 ? 16.699 -4.603 -12.088 1.00 90.75 182 ALA A N 1
ATOM 1451 C CA . ALA A 1 182 ? 15.858 -3.555 -11.516 1.00 90.75 182 ALA A CA 1
ATOM 1452 C C . ALA A 1 182 ? 15.256 -4.014 -10.179 1.00 90.75 182 ALA A C 1
ATOM 1454 O O . ALA A 1 182 ? 15.440 -3.346 -9.163 1.00 90.75 182 ALA A O 1
ATOM 1455 N N . GLN A 1 183 ? 14.659 -5.207 -10.139 1.00 92.38 183 GLN A N 1
ATOM 1456 C CA . GLN A 1 183 ? 14.119 -5.804 -8.918 1.00 92.38 183 GLN A CA 1
ATOM 1457 C C . GLN A 1 183 ? 15.166 -5.891 -7.797 1.00 92.38 183 GLN A C 1
ATOM 1459 O O . GLN A 1 183 ? 14.940 -5.420 -6.681 1.00 92.38 183 GLN A O 1
ATOM 1464 N N . ASN A 1 184 ? 16.338 -6.460 -8.093 1.00 92.75 184 ASN A N 1
ATOM 1465 C CA . ASN A 1 184 ? 17.427 -6.602 -7.127 1.00 92.75 184 ASN A CA 1
ATOM 1466 C C . ASN A 1 184 ? 17.969 -5.252 -6.649 1.00 92.75 184 ASN A C 1
ATOM 1468 O O . ASN A 1 184 ? 18.394 -5.135 -5.498 1.00 92.75 184 ASN A O 1
ATOM 1472 N N . THR A 1 185 ? 17.967 -4.239 -7.513 1.00 94.94 185 THR A N 1
ATOM 1473 C CA . THR A 1 185 ? 18.397 -2.886 -7.155 1.00 94.94 185 THR A CA 1
ATOM 1474 C C . THR A 1 185 ? 17.448 -2.294 -6.118 1.00 94.94 185 THR A C 1
ATOM 1476 O O . THR A 1 185 ? 17.898 -1.840 -5.067 1.00 94.94 185 THR A O 1
ATOM 1479 N N . GLU A 1 186 ? 16.139 -2.378 -6.356 1.00 95.94 186 GLU A N 1
ATOM 1480 C CA . GLU A 1 186 ? 15.124 -1.840 -5.447 1.00 95.94 186 GLU A CA 1
ATOM 1481 C C . GLU A 1 186 ? 15.060 -2.596 -4.116 1.00 95.94 186 GLU A C 1
ATOM 1483 O O . GLU A 1 186 ? 15.034 -1.980 -3.051 1.00 95.94 186 GLU A O 1
ATOM 1488 N N . LEU A 1 187 ? 15.140 -3.929 -4.139 1.00 95.00 187 LEU A N 1
ATOM 1489 C CA . LEU A 1 187 ? 15.143 -4.760 -2.927 1.00 95.00 187 LEU A CA 1
ATOM 1490 C C . LEU A 1 187 ? 16.328 -4.487 -1.985 1.00 95.00 187 LEU A C 1
ATOM 1492 O O . LEU A 1 187 ? 16.249 -4.803 -0.794 1.00 95.00 187 LEU A O 1
ATOM 1496 N N . ASN A 1 188 ? 17.430 -3.942 -2.507 1.00 96.00 188 ASN A N 1
ATOM 1497 C CA . ASN A 1 188 ? 18.646 -3.662 -1.742 1.00 96.00 188 ASN A CA 1
ATOM 1498 C C . ASN A 1 188 ? 18.769 -2.216 -1.254 1.00 96.00 188 ASN A C 1
ATOM 1500 O O . ASN A 1 188 ? 19.710 -1.921 -0.500 1.00 96.00 188 ASN A O 1
ATOM 1504 N N . LYS A 1 189 ? 17.823 -1.348 -1.621 1.00 97.44 189 LYS A N 1
ATOM 1505 C CA . LYS A 1 189 ? 17.638 -0.050 -0.972 1.00 97.44 189 LYS A CA 1
ATOM 1506 C C . LYS A 1 189 ? 17.078 -0.245 0.436 1.00 97.44 189 LYS A C 1
ATOM 1508 O O . LYS A 1 189 ? 16.427 -1.241 0.754 1.00 97.44 189 LYS A O 1
ATOM 1513 N N . THR A 1 190 ? 17.371 0.699 1.310 1.00 97.94 190 THR A N 1
ATOM 1514 C CA . THR A 1 190 ? 16.740 0.808 2.625 1.00 97.94 190 THR A CA 1
ATOM 1515 C C . THR A 1 190 ? 15.297 1.285 2.486 1.00 97.94 190 THR A C 1
ATOM 1517 O O . THR A 1 190 ? 14.935 1.935 1.504 1.00 97.94 190 THR A O 1
ATOM 1520 N N . ILE A 1 191 ? 14.465 1.005 3.490 1.00 97.75 191 ILE A N 1
ATOM 1521 C CA . ILE A 1 191 ? 13.107 1.558 3.572 1.00 97.75 191 ILE A CA 1
ATOM 1522 C C . ILE A 1 191 ? 13.142 3.088 3.458 1.00 97.75 191 ILE A C 1
ATOM 1524 O O . ILE A 1 191 ? 12.344 3.645 2.713 1.00 97.75 191 ILE A O 1
ATOM 1528 N N . ALA A 1 192 ? 14.087 3.760 4.122 1.00 98.00 192 ALA A N 1
ATOM 1529 C CA . ALA A 1 192 ? 14.240 5.211 4.028 1.00 98.00 192 ALA A CA 1
ATOM 1530 C C . ALA A 1 192 ? 14.473 5.701 2.590 1.00 98.00 192 ALA A C 1
ATOM 1532 O O . ALA A 1 192 ? 13.796 6.621 2.131 1.00 98.00 192 ALA A O 1
ATOM 1533 N N . GLU A 1 193 ? 15.382 5.063 1.849 1.00 98.12 193 GLU A N 1
ATOM 1534 C CA . GLU A 1 193 ?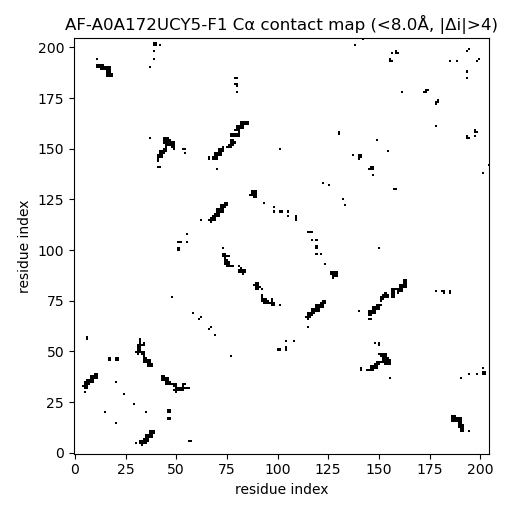 15.642 5.399 0.443 1.00 98.12 193 GLU A CA 1
ATOM 1535 C C . GLU A 1 193 ? 14.406 5.167 -0.436 1.00 98.12 193 GLU A C 1
ATOM 1537 O O . GLU A 1 193 ? 14.077 6.010 -1.273 1.00 98.12 193 GLU A O 1
ATOM 1542 N N . LEU A 1 194 ? 13.687 4.059 -0.226 1.00 97.75 194 LEU A N 1
ATOM 1543 C CA . LEU A 1 194 ? 12.460 3.741 -0.963 1.00 97.75 194 LEU A CA 1
ATOM 1544 C C . LEU A 1 194 ? 11.349 4.753 -0.676 1.00 97.75 194 LEU A C 1
ATOM 1546 O O . LEU A 1 194 ? 10.711 5.241 -1.606 1.00 97.75 194 LEU A O 1
ATOM 1550 N N . VAL A 1 195 ? 11.147 5.127 0.588 1.00 97.62 195 VAL A N 1
ATOM 1551 C CA . VAL A 1 195 ? 10.137 6.120 0.972 1.00 97.62 195 VAL A CA 1
ATOM 1552 C C . VAL A 1 195 ? 10.459 7.492 0.388 1.00 97.62 195 VAL A C 1
ATOM 1554 O O . VAL A 1 195 ? 9.571 8.132 -0.173 1.00 97.62 195 VAL A O 1
ATOM 1557 N N . LEU A 1 196 ? 11.716 7.936 0.455 1.00 96.88 196 LEU A N 1
ATOM 1558 C CA . LEU A 1 196 ? 12.132 9.211 -0.139 1.00 96.88 196 LEU A CA 1
ATOM 1559 C C . LEU A 1 196 ? 12.002 9.221 -1.666 1.00 96.88 196 LEU A C 1
ATOM 1561 O O . LEU A 1 196 ? 11.724 10.270 -2.244 1.00 96.88 196 LEU A O 1
ATOM 1565 N N . THR A 1 197 ? 12.176 8.068 -2.313 1.00 96.62 197 THR A N 1
ATOM 1566 C CA . THR A 1 197 ? 12.045 7.934 -3.769 1.00 96.62 197 THR A CA 1
ATOM 1567 C C . THR A 1 197 ? 10.577 7.917 -4.202 1.00 96.62 197 THR A C 1
ATOM 1569 O O . THR A 1 197 ? 10.187 8.666 -5.094 1.00 96.62 197 THR A O 1
ATOM 1572 N N . TYR A 1 198 ? 9.752 7.084 -3.564 1.00 96.88 198 TYR A N 1
ATOM 1573 C CA . TYR A 1 198 ? 8.418 6.721 -4.060 1.00 96.88 198 TYR A CA 1
ATOM 1574 C C . TYR A 1 198 ? 7.259 7.396 -3.324 1.00 96.88 198 TYR A C 1
ATOM 1576 O O . TYR A 1 198 ? 6.187 7.591 -3.899 1.00 96.88 198 TYR A O 1
ATOM 1584 N N . PHE A 1 199 ? 7.468 7.800 -2.072 1.00 97.06 199 PHE A N 1
ATOM 1585 C CA . PHE A 1 199 ? 6.449 8.420 -1.224 1.00 97.06 199 PHE A CA 1
ATOM 1586 C C . PHE A 1 199 ? 6.864 9.771 -0.608 1.00 97.06 199 PHE A C 1
ATOM 1588 O O . PHE A 1 199 ? 6.332 10.129 0.448 1.00 97.06 199 PHE A O 1
ATOM 1595 N N . PRO A 1 200 ? 7.739 10.600 -1.228 1.00 95.62 200 PRO A N 1
ATOM 1596 C CA . PRO A 1 200 ? 8.118 11.884 -0.630 1.00 95.62 200 PRO A CA 1
ATOM 1597 C C . PRO A 1 200 ? 6.922 12.839 -0.505 1.00 95.62 200 PRO A C 1
ATOM 1599 O O . PRO A 1 200 ? 6.934 13.758 0.308 1.00 95.62 200 PRO A O 1
ATOM 1602 N N . TRP A 1 201 ? 5.878 12.624 -1.307 1.00 94.62 201 TRP A N 1
ATOM 1603 C CA . TRP A 1 201 ? 4.627 13.376 -1.287 1.00 94.62 201 TRP A CA 1
ATOM 1604 C C . TRP A 1 201 ? 3.756 13.093 -0.055 1.00 94.62 201 TRP A C 1
ATOM 1606 O O . TRP A 1 201 ? 2.864 13.889 0.227 1.00 94.62 201 TRP A O 1
ATOM 1616 N N . VAL A 1 202 ? 4.009 12.005 0.681 1.00 94.50 202 VAL A N 1
ATOM 1617 C CA . VAL A 1 202 ? 3.345 11.720 1.963 1.00 94.50 202 VAL A CA 1
ATOM 1618 C C . VAL A 1 202 ? 3.986 12.522 3.095 1.00 94.50 202 VAL A C 1
ATOM 1620 O O . VAL A 1 202 ? 3.295 12.993 3.987 1.00 94.50 202 VAL A O 1
ATOM 1623 N N . LEU A 1 203 ? 5.308 12.714 3.043 1.00 87.62 203 LEU A N 1
ATOM 1624 C CA . LEU A 1 203 ? 6.081 13.409 4.082 1.00 87.62 203 LEU A CA 1
ATOM 1625 C C . LEU A 1 203 ? 5.944 14.939 4.037 1.00 87.62 203 LEU A C 1
ATOM 1627 O O . LEU A 1 203 ? 6.331 15.618 4.980 1.00 87.62 203 LEU A O 1
ATOM 1631 N N . LYS A 1 204 ? 5.443 15.482 2.923 1.00 76.69 204 LYS A N 1
ATOM 1632 C CA . LYS A 1 204 ? 5.225 16.924 2.713 1.00 76.69 204 LYS A CA 1
ATOM 1633 C C . LYS A 1 204 ? 3.812 17.387 3.101 1.00 76.69 204 LYS A C 1
ATOM 1635 O O . LYS A 1 204 ? 3.486 18.545 2.844 1.00 76.69 204 LYS A O 1
ATOM 1640 N N . GLY A 1 205 ? 2.979 16.471 3.602 1.00 57.75 205 GLY A N 1
ATOM 1641 C CA . GLY A 1 205 ? 1.583 16.707 3.981 1.00 57.75 205 GLY A CA 1
ATOM 1642 C C . GLY A 1 205 ? 1.415 17.245 5.390 1.00 57.75 205 GLY A C 1
ATOM 1643 O O . GLY A 1 205 ? 2.297 16.978 6.234 1.00 57.75 205 GLY A O 1
#

Radius of gyration: 16.78 Å; Cα contacts (8 Å, |Δi|>4): 351; chains: 1; bounding box: 37×37×52 Å

Solvent-accessible surface area (backbone atoms only — not comparable to full-atom values): 11128 Å² total; per-residue (Å²): 133,84,84,75,77,56,60,41,74,39,54,48,78,31,80,56,29,43,51,58,52,45,54,58,50,74,72,51,94,73,54,47,49,45,29,49,30,35,37,47,83,52,37,36,23,21,57,35,74,51,34,90,52,23,58,57,62,52,51,54,55,44,38,77,73,68,51,39,50,38,38,35,38,34,18,37,58,46,46,66,48,33,42,23,44,91,82,38,33,61,51,99,34,76,32,68,65,46,39,58,49,50,49,51,48,46,55,50,46,49,69,75,38,81,78,50,48,76,44,80,41,66,50,67,82,45,49,53,50,36,53,59,52,51,52,56,57,48,50,61,40,47,76,70,74,30,39,35,34,41,63,28,21,26,35,66,29,60,63,39,71,41,72,59,73,98,61,95,72,74,90,56,56,88,74,36,67,66,51,52,49,52,26,55,52,60,32,67,36,27,43,26,58,46,36,60,72,63,42,48,74,56,76,75,106

Nearest PDB structures (foldseek):
  3u49-assembly1_A  TM=3.927E-01  e=1.601E+00  Bacillus subtilis
  3u4c-assembly1_A-2  TM=3.947E-01  e=3.679E+00  Bacillus subtilis
  3u49-assembly2_D  TM=4.007E-01  e=9.009E+00  Bacillus subtilis
  1sc4-assembly1_A-2  TM=2.354E-01  e=7.927E+00  Homo sapiens

Secondary structure (DSSP, 8-state):
-----TT-EEETT----HHHHHHHHHTS---TT---EEEETTEEEESS---TTTTHHHHHHHHHTT--EEEEEESB---SSEEE-TTSBB-S-B-HHHHHHHHHHHHHHHHH-TT-EEEEEEGGG--BSHHHHHHHHHHHHHTTT--EEE-STTGGGTT-EEEPPSS---S-GGG-HHHHHHHHHHHTS-HHHHHHHH-HHHHT-